Protein AF-A0A699ZX95-F1 (afdb_monomer)

Nearest PDB structures (foldseek):
  1qhm-assembly1_B  TM=9.885E-01  e=4.107E-14  Escherichia coli
  1cm5-assembly1_B  TM=9.859E-01  e=1.545E-13  Escherichia coli
  1h16-assembly1_A  TM=9.848E-01  e=2.727E-13  Escherichia coli

Secondary structure (DSSP, 8-state):
-------------------SSS--------PPPPP----------PPPPPP--HHHHHHHH-----S-GGGPPPPPHHHHHHHHHHHHHHHHHHHHS-SEEEEEEE--TTSS----S-TTT-SS---SSSSTTEEEE-GGG-HHHHHHHHHHTTPPPPHHHHHIIIIIS--HHHHHHHH--HHHHHHHHTTSS-S-TTSS----------

Solvent-accessible surface area (backbone atoms only — not comparable to full-atom values): 14050 Å² total; per-residue (Å²): 134,82,89,84,87,88,81,90,82,88,86,84,90,80,83,84,90,85,83,93,80,82,78,95,77,76,90,73,82,78,71,79,73,75,81,79,78,72,73,89,64,77,78,71,70,79,73,80,76,88,74,95,51,70,67,57,53,46,72,77,66,64,79,91,82,85,79,76,74,84,81,68,78,79,83,48,74,54,56,51,50,55,47,55,55,49,50,56,51,49,52,51,17,66,77,63,74,56,66,42,70,49,60,76,50,66,63,54,99,76,63,51,60,88,24,56,91,50,74,92,62,55,89,76,85,81,55,97,22,54,40,75,76,35,45,70,39,64,44,64,30,16,47,69,54,50,42,55,52,30,51,75,72,75,41,75,67,31,68,66,54,52,46,42,41,67,76,73,42,80,18,51,22,59,56,51,58,76,67,56,48,74,64,60,52,48,36,38,74,70,60,77,51,69,91,66,67,53,66,42,78,74,68,96,73,84,78,92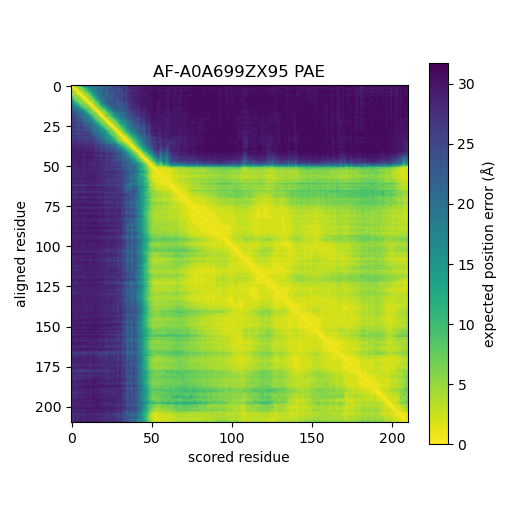,84,129

Organism: Haematococcus lacustris (NCBI:txid44745)

Foldseek 3Di:
DDDDDDDDDDDDDDDDDDDPDPDPPDPDPPDPDPPPPPPPPPPPDPDDDDDDDVVVVCVVDPDDDPDDCPPDDDDDPLRVVLVVLLVVQVVCCVVLVASAEDLPFAFDPPRADFADSDPVSDPDGDDSHNYPRYDYDHCLLPVVLSCVVCVVSPHHHDVVVVCCCPPPNDHQLNVVVVPDDPVNVVCVVVVVDPDDSNRHDPDPDDDDPD

pLDDT: mean 82.67, std 23.97, range [25.81, 98.25]

Radius of gyration: 35.54 Å; Cα contacts (8 Å, |Δi|>4): 154; chains: 1; bounding box: 75×55×113 Å

InterPro domains:
  IPR004184 Pyruvate formate lyase domain [PF02901] (53-210)
  IPR004184 Pyruvate formate lyase domain [PS51554] (34-210)
  IPR050244 Autonomous Glycyl Radical Cofactor [PTHR30191] (51-210)

Mean predicted aligned error: 13.26 Å

Sequence (210 aa):
MCRVQPRMLLGAAGSTRALSAAAEAARLEESPLPPIARSSQSAKSPSPVPTIDVAKFIAENFTAYQGDASFLATATPRTQRLWSELEHLIHKEQEKGVLDVDPSKPSTITAFGPGYIDQALEKIVGLQTDAPLKRAIKPLGGINMVKAALEAYGYTPDPHVEELYTKVRKTHNSGVFDTYTAEMRAARKASLLTGLPDGYGRGRIIGDYR

Structure (mmCIF, N/CA/C/O backbone):
data_AF-A0A699ZX95-F1
#
_entry.id   AF-A0A699ZX95-F1
#
loop_
_atom_site.group_PDB
_atom_site.id
_atom_site.type_symbol
_atom_site.label_atom_id
_atom_site.label_alt_id
_atom_site.label_comp_id
_atom_site.label_asym_id
_atom_site.label_entity_id
_atom_site.label_seq_id
_atom_site.pdbx_PDB_ins_code
_atom_site.Cartn_x
_atom_site.Cartn_y
_atom_site.Cartn_z
_atom_site.occupancy
_atom_site.B_iso_or_equiv
_atom_site.auth_seq_id
_atom_site.auth_comp_id
_atom_site.auth_asym_id
_atom_site.auth_atom_id
_atom_site.pdbx_PDB_model_num
ATOM 1 N N . MET A 1 1 ? 8.256 39.073 -80.102 1.00 37.84 1 MET A N 1
ATOM 2 C CA . MET A 1 1 ? 8.808 37.728 -80.374 1.00 37.84 1 MET A CA 1
ATOM 3 C C . MET A 1 1 ? 7.901 36.701 -79.701 1.00 37.84 1 MET A C 1
ATOM 5 O O . MET A 1 1 ? 7.628 36.892 -78.529 1.00 37.84 1 MET A O 1
ATOM 9 N N . CYS A 1 2 ? 7.369 35.747 -80.492 1.00 32.75 2 CYS A N 1
ATOM 10 C CA . CYS A 1 2 ? 6.494 34.583 -80.186 1.00 32.75 2 CYS A CA 1
ATOM 11 C C . CYS A 1 2 ? 5.434 34.757 -79.076 1.00 32.75 2 CYS A C 1
ATOM 13 O O . CYS A 1 2 ? 5.781 34.756 -77.907 1.00 32.75 2 CYS A O 1
ATOM 15 N N . ARG A 1 3 ? 4.118 34.926 -79.300 1.00 30.17 3 ARG A N 1
ATOM 16 C CA . ARG A 1 3 ? 3.131 34.240 -80.177 1.00 30.17 3 ARG A CA 1
ATOM 17 C C . ARG A 1 3 ? 3.184 32.708 -80.139 1.00 30.17 3 ARG A C 1
ATOM 19 O O . ARG A 1 3 ? 3.936 32.132 -80.909 1.00 30.17 3 ARG A O 1
ATOM 26 N N . VAL A 1 4 ? 2.265 32.103 -79.375 1.00 32.81 4 VAL A N 1
ATOM 27 C CA . VAL A 1 4 ? 1.468 30.924 -79.776 1.00 32.81 4 VAL A CA 1
ATOM 28 C C . VAL A 1 4 ? 0.062 31.060 -79.154 1.00 32.81 4 VAL A C 1
ATOM 30 O O . VAL A 1 4 ? -0.071 31.156 -77.939 1.00 32.81 4 VAL A O 1
ATOM 33 N N . GLN A 1 5 ? -0.976 31.126 -79.994 1.00 29.09 5 GLN A N 1
ATOM 34 C CA . GLN A 1 5 ? -2.383 30.848 -79.644 1.00 29.09 5 GLN A CA 1
ATOM 35 C C . GLN A 1 5 ? -2.755 29.424 -80.171 1.00 29.09 5 GLN A C 1
ATOM 37 O O . GLN A 1 5 ? -1.863 28.716 -80.629 1.00 29.09 5 GLN A O 1
ATOM 42 N N . PRO A 1 6 ? -4.037 29.013 -80.275 1.00 51.72 6 PRO A N 1
ATOM 43 C CA . PRO A 1 6 ? -4.861 28.356 -79.257 1.00 51.72 6 PRO A CA 1
ATOM 44 C C . PRO A 1 6 ? -5.396 26.994 -79.774 1.00 51.72 6 PRO A C 1
ATOM 46 O O . PRO A 1 6 ? -5.204 26.638 -80.936 1.00 51.72 6 PRO A O 1
ATOM 49 N N . ARG A 1 7 ? -6.169 26.245 -78.976 1.00 29.16 7 ARG A N 1
ATOM 50 C CA . ARG A 1 7 ? -7.142 25.301 -79.560 1.00 29.16 7 ARG A CA 1
ATOM 51 C C . ARG A 1 7 ? -8.346 25.088 -78.646 1.00 29.16 7 ARG A C 1
ATOM 53 O O . ARG A 1 7 ? -8.264 24.383 -77.649 1.00 29.16 7 ARG A O 1
ATOM 60 N N . MET A 1 8 ? -9.465 25.707 -79.022 1.00 29.36 8 MET A N 1
ATOM 61 C CA . MET A 1 8 ? -10.800 25.217 -78.685 1.00 29.36 8 MET A CA 1
ATOM 62 C C . MET A 1 8 ? -11.031 23.880 -79.396 1.00 29.36 8 MET A C 1
ATOM 64 O O . MET A 1 8 ? -10.722 23.761 -80.584 1.00 29.36 8 MET A O 1
ATOM 68 N N . LEU A 1 9 ? -11.683 22.938 -78.718 1.00 31.30 9 LEU A N 1
ATOM 69 C CA . LEU A 1 9 ? -12.671 22.085 -79.368 1.00 31.30 9 LEU A CA 1
ATOM 70 C C . LEU A 1 9 ? -13.861 21.849 -78.433 1.00 31.30 9 LEU A C 1
ATOM 72 O O . LEU A 1 9 ? -13.727 21.688 -77.225 1.00 31.30 9 LEU A O 1
ATOM 76 N N . LEU A 1 10 ? -15.015 21.935 -79.075 1.00 29.38 10 LEU A N 1
ATOM 77 C CA . LEU A 1 10 ? -16.394 21.970 -78.617 1.00 29.38 10 LEU A CA 1
ATOM 78 C C . LEU A 1 10 ? -16.894 20.569 -78.212 1.00 29.38 10 LEU A C 1
ATOM 80 O O . LEU A 1 10 ? -16.526 19.601 -78.874 1.00 29.38 10 LEU A O 1
ATOM 84 N N . GLY A 1 11 ? -17.849 20.480 -77.274 1.00 25.81 11 GLY A N 1
ATOM 85 C CA . GLY A 1 11 ? -18.911 19.461 -77.359 1.00 25.81 11 GLY A CA 1
ATOM 86 C C . GLY A 1 11 ? -19.434 18.832 -76.058 1.00 25.81 11 GLY A C 1
ATOM 87 O O . GLY A 1 11 ? -18.659 18.328 -75.260 1.00 25.81 11 GLY A O 1
ATOM 88 N N . ALA A 1 12 ? -20.773 18.770 -75.975 1.00 31.23 12 ALA A N 1
ATOM 89 C CA . ALA A 1 12 ? -21.663 18.048 -75.044 1.00 31.23 12 ALA A CA 1
ATOM 90 C C . ALA A 1 12 ? -21.936 18.736 -73.683 1.00 31.23 12 ALA A C 1
ATOM 92 O O . ALA A 1 12 ? -21.151 18.646 -72.751 1.00 31.23 12 ALA A O 1
ATOM 93 N N . ALA A 1 13 ? -22.952 19.600 -73.555 1.00 31.05 13 ALA A N 1
ATOM 94 C CA . ALA A 1 13 ? -24.400 19.317 -73.488 1.00 31.05 13 ALA A CA 1
ATOM 95 C C . ALA A 1 13 ? -24.809 18.529 -72.224 1.00 31.05 13 ALA A C 1
ATOM 97 O O . ALA A 1 13 ? -24.616 17.322 -72.146 1.00 31.05 13 ALA A O 1
ATOM 98 N N . GLY A 1 14 ? -25.410 19.230 -71.253 1.00 29.47 14 GLY A N 1
ATOM 99 C CA . GLY A 1 14 ? -25.886 18.650 -69.992 1.00 29.47 14 GLY A CA 1
ATOM 100 C C . GLY A 1 14 ? -26.617 19.647 -69.087 1.00 29.47 14 GLY A C 1
ATOM 101 O O . GLY A 1 14 ? -26.155 19.942 -67.996 1.00 29.47 14 GLY A O 1
ATOM 102 N N . SER A 1 15 ? -27.718 20.205 -69.599 1.00 33.12 15 SER A N 1
ATOM 103 C CA . SER A 1 15 ? -28.912 20.709 -68.894 1.00 33.12 15 SER A CA 1
ATOM 104 C C . SER A 1 15 ? -28.815 21.045 -67.391 1.00 33.12 15 SER A C 1
ATOM 106 O O . SER A 1 15 ? -29.008 20.194 -66.524 1.00 33.12 15 SER A O 1
ATOM 108 N N . THR A 1 16 ? -28.715 22.338 -67.083 1.00 37.88 16 THR A N 1
ATOM 109 C CA . THR A 1 16 ? -29.304 22.940 -65.878 1.00 37.88 16 THR A CA 1
ATOM 110 C C . THR A 1 16 ? -30.831 23.025 -66.018 1.00 37.88 16 THR A C 1
ATOM 112 O O . THR A 1 16 ? -31.328 23.346 -67.092 1.00 37.88 16 THR A O 1
ATOM 115 N N . ARG A 1 17 ? -31.545 22.854 -64.892 1.00 34.66 17 ARG A N 1
ATOM 116 C CA . ARG A 1 17 ? -33.002 23.037 -64.661 1.00 34.66 17 ARG A CA 1
ATOM 117 C C . ARG A 1 17 ? -33.918 21.835 -64.908 1.00 34.66 17 ARG A C 1
ATOM 119 O O . ARG A 1 17 ? -34.575 21.730 -65.931 1.00 34.66 17 ARG A O 1
ATOM 126 N N . ALA A 1 18 ? -34.065 21.035 -63.862 1.00 37.62 18 ALA A N 1
ATOM 127 C CA . ALA A 1 18 ? -35.333 20.528 -63.327 1.00 37.62 18 ALA A CA 1
ATOM 128 C C . ALA A 1 18 ? -34.914 19.682 -62.122 1.00 37.62 18 ALA A C 1
ATOM 130 O O . ALA A 1 18 ? -34.280 18.653 -62.289 1.00 37.62 18 ALA A O 1
ATOM 131 N N . LEU A 1 19 ? -34.988 20.196 -60.900 1.00 33.28 19 LEU A N 1
ATOM 132 C CA . LEU A 1 19 ? -36.035 19.795 -59.962 1.00 33.28 19 LEU A CA 1
ATOM 133 C C . LEU A 1 19 ? -36.024 20.801 -58.798 1.00 33.28 19 LEU A C 1
ATOM 135 O O . LEU A 1 19 ? -35.570 20.509 -57.700 1.00 33.28 19 LEU A O 1
ATOM 139 N N . SER A 1 20 ? -36.500 22.021 -59.058 1.00 40.69 20 SER A N 1
ATOM 140 C CA . SER A 1 20 ? -36.903 22.978 -58.017 1.00 40.69 20 SER A CA 1
ATOM 141 C C . SER A 1 20 ? -38.426 22.957 -57.807 1.00 40.69 20 SER A C 1
ATOM 143 O O . SER A 1 20 ? -39.027 23.997 -57.569 1.00 40.69 20 SER A O 1
ATOM 145 N N . ALA A 1 21 ? -39.080 21.803 -57.980 1.00 35.75 21 ALA A N 1
ATOM 146 C CA . ALA A 1 21 ? -40.546 21.740 -58.027 1.00 35.75 21 ALA A CA 1
ATOM 147 C C . ALA A 1 21 ? -41.160 20.426 -57.503 1.00 35.75 21 ALA A C 1
ATOM 149 O O . ALA A 1 21 ? -42.266 20.074 -57.897 1.00 35.75 21 ALA A O 1
ATOM 150 N N . ALA A 1 22 ? -40.470 19.682 -56.631 1.00 33.59 22 ALA A N 1
ATOM 151 C CA . ALA A 1 22 ? -41.052 18.488 -56.012 1.00 33.59 22 ALA A CA 1
ATOM 152 C C . ALA A 1 22 ? -40.400 18.159 -54.662 1.00 33.59 22 ALA A C 1
ATOM 154 O O . ALA A 1 22 ? -39.620 17.221 -54.564 1.00 33.59 22 ALA A O 1
ATOM 155 N N . ALA A 1 23 ? -40.691 18.970 -53.645 1.00 34.56 23 ALA A N 1
ATOM 156 C CA . ALA A 1 23 ? -40.948 18.521 -52.265 1.00 34.56 23 ALA A CA 1
ATOM 157 C C . ALA A 1 23 ? -41.310 19.724 -51.373 1.00 34.56 23 ALA A C 1
ATOM 159 O O . ALA A 1 23 ? -40.896 19.838 -50.225 1.00 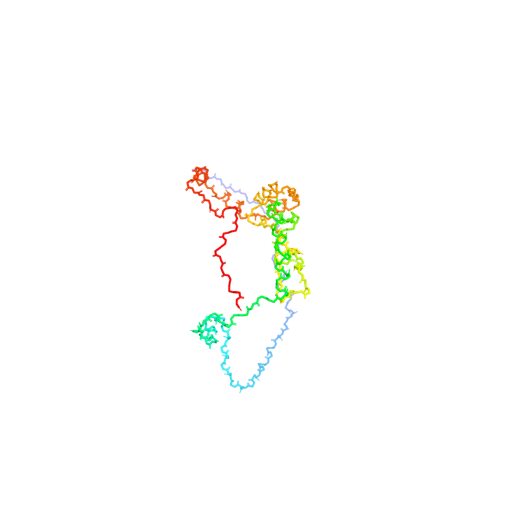34.56 23 ALA A O 1
ATOM 160 N N . GLU A 1 24 ? -42.116 20.635 -51.917 1.00 37.72 24 GLU A N 1
ATOM 161 C CA . GLU A 1 24 ? -42.911 21.594 -51.158 1.00 37.72 24 GLU A CA 1
ATOM 162 C C . GLU A 1 24 ? -44.187 20.869 -50.701 1.00 37.72 24 GLU A C 1
ATOM 164 O O . GLU A 1 24 ? -45.274 21.093 -51.220 1.00 37.72 24 GLU A O 1
ATOM 169 N N . ALA A 1 25 ? -44.026 19.885 -49.811 1.00 40.88 25 ALA A N 1
ATOM 170 C CA . ALA A 1 25 ? -45.130 19.097 -49.259 1.00 40.88 25 ALA A CA 1
ATOM 171 C C . ALA A 1 25 ? -44.716 18.393 -47.957 1.00 40.88 25 ALA A C 1
ATOM 173 O O . ALA A 1 25 ? -44.651 17.172 -47.897 1.00 40.88 25 ALA A O 1
ATOM 174 N N . ALA A 1 26 ? -44.410 19.176 -46.922 1.00 37.91 26 ALA A N 1
ATOM 175 C CA . ALA A 1 26 ? -44.525 18.7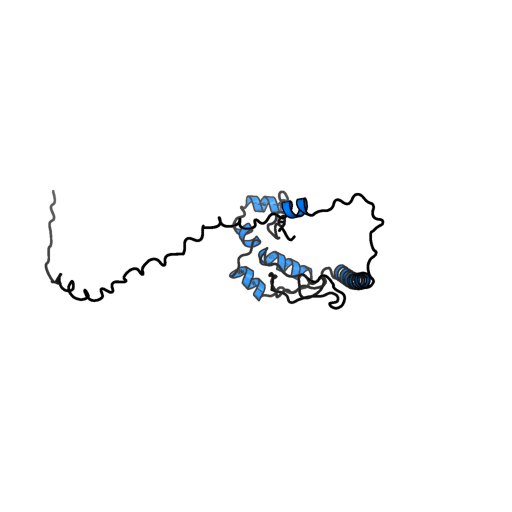69 -45.517 1.00 37.91 26 ALA A CA 1
ATOM 176 C C . ALA A 1 26 ? -44.388 20.011 -44.618 1.00 37.91 26 ALA A C 1
ATOM 178 O O . ALA A 1 26 ? -43.486 20.117 -43.792 1.00 37.91 26 ALA A O 1
ATOM 179 N N . ARG A 1 27 ? -45.284 20.990 -44.805 1.00 42.25 27 ARG A N 1
ATOM 180 C CA . ARG A 1 27 ? -45.596 21.956 -43.747 1.00 42.25 27 ARG A CA 1
ATOM 181 C C . ARG A 1 27 ? -46.355 21.194 -42.664 1.00 42.25 27 ARG A C 1
ATOM 183 O O . ARG A 1 27 ? -47.559 20.994 -42.786 1.00 42.25 27 ARG A O 1
ATOM 190 N N . LEU A 1 28 ? -45.644 20.746 -41.639 1.00 38.06 28 LEU A N 1
ATOM 191 C CA . LEU A 1 28 ? -46.248 20.455 -40.348 1.00 38.06 28 LEU A CA 1
ATOM 192 C C . LEU A 1 28 ? -45.956 21.665 -39.469 1.00 38.06 28 LEU A C 1
ATOM 194 O O . LEU A 1 28 ? -44.830 21.877 -39.027 1.00 38.06 28 LEU A O 1
ATOM 198 N N . GLU A 1 29 ? -46.972 22.510 -39.315 1.00 40.19 29 GLU A N 1
ATOM 199 C CA . GLU A 1 29 ? -46.980 23.547 -38.295 1.00 40.19 29 GLU A CA 1
ATOM 200 C C . GLU A 1 29 ? -46.971 22.868 -36.925 1.00 40.19 29 GLU A C 1
ATOM 202 O O . GLU A 1 29 ? -48.002 22.407 -36.435 1.00 40.19 29 GLU A O 1
ATOM 207 N N . GLU A 1 30 ? -45.809 22.804 -36.282 1.00 38.69 30 GLU A N 1
ATOM 208 C CA . GLU A 1 30 ? -45.776 22.651 -34.834 1.00 38.69 30 GLU A CA 1
ATOM 209 C C . GLU A 1 30 ? -46.170 23.996 -34.220 1.00 38.69 30 GLU A C 1
ATOM 211 O O . GLU A 1 30 ? -45.348 24.881 -33.982 1.00 38.69 30 GLU A O 1
ATOM 216 N N . SER A 1 31 ? -47.477 24.159 -34.010 1.00 43.66 31 SER A N 1
ATOM 217 C CA . SER A 1 31 ? -48.030 25.180 -33.125 1.00 43.66 31 SER A CA 1
ATOM 218 C C . SER A 1 31 ? -47.312 25.087 -31.774 1.00 43.66 31 SER A C 1
ATOM 220 O O . SER A 1 31 ? -47.401 24.034 -31.134 1.00 43.66 31 SER A O 1
ATOM 222 N N . PRO A 1 32 ? -46.635 26.143 -31.286 1.00 47.16 32 PRO A N 1
ATOM 223 C CA . PRO A 1 32 ? -46.061 26.101 -29.954 1.00 47.16 32 PRO A CA 1
ATOM 224 C C . PRO A 1 32 ? -47.209 25.926 -28.960 1.00 47.16 32 PRO A C 1
ATOM 226 O O . PRO A 1 32 ? -48.149 26.723 -28.921 1.00 47.16 32 PRO A O 1
ATOM 229 N N . LEU A 1 33 ? -47.162 24.835 -28.194 1.00 42.59 33 LEU A N 1
ATOM 230 C CA . LEU A 1 33 ? -48.098 24.593 -27.102 1.00 42.59 33 LEU A CA 1
ATOM 231 C C . LEU A 1 33 ? -48.117 25.831 -26.194 1.00 42.59 33 LEU A C 1
ATOM 233 O O . LEU A 1 33 ? -47.045 26.382 -25.910 1.00 42.59 33 LEU A O 1
ATOM 237 N N . PRO A 1 34 ? -49.295 26.291 -25.734 1.00 47.56 34 PRO A N 1
ATOM 238 C CA . PRO A 1 34 ? -49.355 27.453 -24.865 1.00 47.56 34 PRO A CA 1
ATOM 239 C C . PRO A 1 34 ? -48.498 27.183 -23.624 1.00 47.56 34 PRO A C 1
ATOM 241 O O . PRO A 1 34 ? -48.508 26.057 -23.109 1.00 47.56 34 PRO A O 1
ATOM 244 N N . PRO A 1 35 ? -47.739 28.178 -23.132 1.00 46.91 35 PRO A N 1
ATOM 245 C CA . PRO A 1 35 ? -46.943 27.990 -21.936 1.00 46.91 35 PRO A CA 1
ATOM 246 C C . PRO A 1 35 ? -47.882 27.567 -20.810 1.00 46.91 35 PRO A C 1
ATOM 248 O O . PRO A 1 35 ? -48.833 28.276 -20.479 1.00 46.91 35 PRO A O 1
ATOM 251 N N . ILE A 1 36 ? -47.624 26.391 -20.236 1.00 46.44 36 ILE A N 1
ATOM 252 C CA . ILE A 1 36 ? -48.293 25.948 -19.017 1.00 46.44 36 ILE A CA 1
ATOM 253 C C . ILE A 1 36 ? -48.008 27.034 -17.985 1.00 46.44 36 ILE A C 1
ATOM 255 O O . ILE A 1 36 ? -46.862 27.198 -17.557 1.00 46.44 36 ILE A O 1
ATOM 259 N N . ALA A 1 37 ? -49.036 27.806 -17.634 1.00 40.94 37 ALA A N 1
ATOM 260 C CA . ALA A 1 37 ? -48.961 28.801 -16.584 1.00 40.94 37 ALA A CA 1
ATOM 261 C C . ALA A 1 37 ? -48.576 28.068 -15.298 1.00 40.94 37 ALA A C 1
ATOM 263 O O . ALA A 1 37 ? -49.415 27.457 -14.634 1.00 40.94 37 ALA A O 1
ATOM 264 N N . ARG A 1 38 ? -47.280 28.075 -14.961 1.00 41.75 38 ARG A N 1
ATOM 265 C CA . ARG A 1 38 ? -46.844 27.683 -13.627 1.00 41.75 38 ARG A CA 1
ATOM 266 C C . ARG A 1 38 ? -47.530 28.661 -12.697 1.00 41.75 38 ARG A C 1
ATOM 268 O O . ARG A 1 38 ? -47.264 29.860 -12.758 1.00 41.75 38 ARG A O 1
ATOM 275 N N . SER A 1 39 ? -48.442 28.129 -11.887 1.00 39.97 39 SER A N 1
ATOM 276 C CA . SER A 1 39 ? -49.030 28.832 -10.758 1.00 39.97 39 SER A CA 1
ATOM 277 C C . SER A 1 39 ? -47.930 29.644 -10.092 1.00 39.97 39 SER A C 1
ATOM 279 O O . SER A 1 39 ? -46.868 29.086 -9.797 1.00 39.97 39 SER A O 1
ATOM 281 N N . SER A 1 40 ? -48.171 30.936 -9.893 1.00 43.97 40 SER A N 1
ATOM 282 C CA . SER A 1 40 ? -47.308 31.852 -9.159 1.00 43.97 40 SER A CA 1
ATOM 283 C C . SER A 1 40 ? -47.207 31.408 -7.698 1.00 43.97 40 SER A C 1
ATOM 285 O O . SER A 1 40 ? -47.768 32.018 -6.793 1.00 43.97 40 SER A O 1
ATOM 287 N N . GLN A 1 41 ? -46.516 30.303 -7.461 1.00 43.94 41 GLN A N 1
ATOM 288 C CA . GLN A 1 41 ? -45.912 30.026 -6.182 1.00 43.94 41 GLN A CA 1
ATOM 289 C C . GLN A 1 41 ? -44.621 30.821 -6.208 1.00 43.94 41 GLN A C 1
ATOM 291 O O . GLN A 1 41 ? -43.769 30.593 -7.069 1.00 43.94 41 GLN A O 1
ATOM 296 N N . SER A 1 42 ? -44.532 31.812 -5.320 1.00 42.44 42 SER A N 1
ATOM 297 C CA . SER A 1 42 ? -43.309 32.558 -5.055 1.00 42.44 42 SER A CA 1
ATOM 298 C C . SER A 1 42 ? -42.144 31.579 -5.098 1.00 42.44 42 SER A C 1
ATOM 300 O O . SER A 1 42 ? -42.130 30.625 -4.313 1.00 42.44 42 SER A O 1
ATOM 302 N N . ALA A 1 43 ? -41.217 31.766 -6.035 1.00 44.97 43 ALA A N 1
ATOM 303 C CA . ALA A 1 43 ? -40.003 30.980 -6.064 1.00 44.97 43 ALA A CA 1
ATOM 304 C C . ALA A 1 43 ? -39.313 31.203 -4.716 1.00 44.97 43 ALA A C 1
ATOM 306 O O . ALA A 1 43 ? -38.700 32.245 -4.491 1.00 44.97 43 ALA A O 1
ATOM 307 N N . LYS A 1 44 ? -39.467 30.251 -3.786 1.00 53.03 44 LYS A N 1
ATOM 308 C CA . LYS A 1 44 ? -38.552 30.140 -2.660 1.00 53.03 44 LYS A CA 1
ATOM 309 C C . LYS A 1 44 ? -37.185 30.063 -3.317 1.00 53.03 44 LYS A C 1
ATOM 311 O O . LYS A 1 44 ? -36.958 29.173 -4.138 1.00 53.03 44 LYS A O 1
ATOM 316 N N . SER A 1 45 ? -36.343 31.052 -3.026 1.00 46.03 45 SER A N 1
ATOM 317 C CA . SER A 1 45 ? -34.935 31.051 -3.407 1.00 46.03 45 SER A CA 1
ATOM 318 C C . SER A 1 45 ? -34.395 29.634 -3.225 1.00 46.03 45 SER A C 1
ATOM 320 O O . SER A 1 45 ? -34.694 29.051 -2.173 1.00 46.03 45 SER A O 1
ATOM 322 N N . PRO A 1 46 ? -33.673 29.056 -4.203 1.00 57.34 46 PRO A N 1
ATOM 323 C CA . PRO A 1 46 ? -33.133 27.716 -4.043 1.00 57.34 46 PRO A CA 1
ATOM 324 C C . PRO A 1 46 ? -32.374 27.685 -2.718 1.00 57.34 46 PRO A C 1
ATOM 326 O O . PRO A 1 46 ? -31.461 28.481 -2.500 1.00 57.34 46 PRO A O 1
ATOM 329 N N . SER A 1 47 ? -32.833 26.841 -1.794 1.00 58.22 47 SER A N 1
ATOM 330 C CA . SER A 1 47 ? -32.116 26.573 -0.553 1.00 58.22 47 SER A CA 1
ATOM 331 C C . SER A 1 47 ? -30.672 26.234 -0.925 1.00 58.22 47 SER A C 1
ATOM 333 O O . SER A 1 47 ? -30.489 25.469 -1.880 1.00 58.22 47 SER A O 1
ATOM 335 N N . PRO A 1 48 ? -29.664 26.819 -0.254 1.00 68.81 48 PRO A N 1
ATOM 336 C CA . PRO A 1 48 ? -28.278 26.655 -0.662 1.00 68.81 48 PRO A CA 1
ATOM 337 C C . PRO A 1 48 ? -27.950 25.167 -0.746 1.00 68.81 48 PRO A C 1
ATOM 339 O O . PRO A 1 48 ? -28.252 24.400 0.169 1.00 68.81 48 PRO A O 1
ATOM 342 N N . VAL A 1 49 ? -27.384 24.764 -1.884 1.00 63.97 49 VAL A N 1
ATOM 343 C CA . VAL A 1 49 ? -26.898 23.400 -2.089 1.00 63.97 49 VAL A CA 1
ATOM 344 C C . VAL A 1 49 ? -25.886 23.118 -0.974 1.00 63.97 49 VAL A C 1
ATOM 346 O O . VAL A 1 49 ? -25.004 23.953 -0.763 1.00 63.97 49 VAL A O 1
ATOM 349 N N . PRO A 1 50 ? -26.007 22.009 -0.226 1.00 76.69 50 PRO A N 1
ATOM 350 C CA . PRO A 1 50 ? -25.049 21.701 0.824 1.00 76.69 50 PRO A CA 1
ATOM 351 C C . PRO A 1 50 ? -23.644 21.566 0.222 1.00 76.69 50 PRO A C 1
ATOM 353 O O . PRO A 1 50 ? -23.412 20.751 -0.670 1.00 76.69 50 PRO A O 1
ATOM 356 N N . THR A 1 51 ? -22.715 22.397 0.694 1.00 89.75 51 THR A N 1
ATOM 357 C CA . THR A 1 51 ? -21.296 22.368 0.313 1.00 89.75 51 THR A CA 1
ATOM 358 C C . THR A 1 51 ? -20.559 21.324 1.153 1.00 89.75 51 THR A C 1
ATOM 360 O O . THR A 1 51 ? -20.831 21.190 2.345 1.00 89.75 51 THR A O 1
ATOM 363 N N . ILE A 1 52 ? -19.607 20.601 0.556 1.00 92.88 52 ILE A N 1
ATOM 364 C CA . ILE A 1 52 ? -18.723 19.687 1.293 1.00 92.88 52 ILE A CA 1
ATOM 365 C C . ILE A 1 52 ? -17.726 20.526 2.102 1.00 92.88 52 ILE A C 1
ATOM 367 O O . ILE A 1 52 ? -16.815 21.123 1.532 1.00 92.88 52 ILE A O 1
ATOM 371 N N . ASP A 1 53 ? -17.906 20.567 3.423 1.00 94.56 53 ASP A N 1
ATOM 372 C CA . ASP A 1 53 ? -17.008 21.255 4.356 1.00 94.56 53 ASP A CA 1
ATOM 373 C C . ASP A 1 53 ? -16.805 20.422 5.631 1.00 94.56 53 ASP A C 1
ATOM 375 O O . ASP A 1 53 ? -17.459 20.601 6.663 1.00 94.56 53 ASP A O 1
ATOM 379 N N . VAL A 1 54 ? -15.880 19.463 5.539 1.00 95.50 54 VAL A N 1
ATOM 380 C CA . VAL A 1 54 ? -15.539 18.571 6.656 1.00 95.50 54 VAL A CA 1
ATOM 381 C C . VAL A 1 54 ? -14.860 19.339 7.797 1.00 95.50 54 VAL A C 1
ATOM 383 O O . VAL A 1 54 ? -15.000 18.972 8.963 1.00 95.50 54 VAL A O 1
ATOM 386 N N . ALA A 1 55 ? -14.143 20.425 7.493 1.00 95.12 55 ALA A N 1
ATOM 387 C CA . ALA A 1 55 ? -13.476 21.237 8.507 1.00 95.12 55 ALA A CA 1
ATOM 388 C C . ALA A 1 55 ? -14.497 21.955 9.396 1.00 95.12 55 ALA A C 1
ATOM 390 O O . ALA A 1 55 ? -14.386 21.894 10.623 1.00 95.12 55 ALA A O 1
ATOM 391 N N . LYS A 1 56 ? -15.521 22.560 8.786 1.00 95.38 56 LYS A N 1
ATOM 392 C CA . LYS A 1 56 ? -16.647 23.155 9.507 1.00 95.38 56 LYS A CA 1
ATOM 393 C C . LYS A 1 56 ? -17.387 22.118 10.343 1.00 95.38 56 LYS A C 1
ATOM 395 O O . LYS A 1 56 ? -17.619 22.362 11.522 1.00 95.38 56 LYS A O 1
ATOM 400 N N . PHE A 1 57 ? -17.688 20.948 9.771 1.00 95.12 57 PHE A N 1
ATOM 401 C CA . PHE A 1 57 ? -18.344 19.870 10.515 1.00 95.12 57 PHE A CA 1
ATOM 402 C C . PHE A 1 57 ? -17.568 19.503 11.788 1.00 95.12 57 PHE A C 1
ATOM 404 O O . PHE A 1 57 ? -18.157 19.422 12.863 1.00 95.12 57 PHE A O 1
ATOM 411 N N . ILE A 1 58 ? -16.246 19.343 11.697 1.00 96.44 58 ILE A N 1
ATOM 412 C CA . ILE A 1 58 ? -15.414 19.049 12.870 1.00 96.44 58 ILE A CA 1
ATOM 413 C C . ILE A 1 58 ? -15.433 20.219 13.855 1.00 96.44 58 ILE A C 1
ATOM 415 O O . ILE A 1 58 ? -15.652 19.993 15.041 1.00 96.44 58 ILE A O 1
ATOM 419 N N . ALA A 1 59 ? -15.245 21.454 13.387 1.00 96.00 59 ALA A N 1
ATOM 420 C CA . ALA A 1 59 ? -15.225 22.634 14.251 1.00 96.00 59 ALA A CA 1
ATOM 421 C C . ALA A 1 59 ? -16.533 22.814 15.044 1.00 96.00 59 ALA A C 1
ATOM 423 O O . ALA A 1 59 ? -16.489 23.232 16.197 1.00 96.00 59 ALA A O 1
ATOM 424 N N . GLU A 1 60 ? -17.675 22.473 14.444 1.00 96.88 60 GLU A N 1
ATOM 425 C CA . GLU A 1 60 ? -19.001 22.616 15.057 1.00 96.88 60 GLU A CA 1
ATOM 426 C C . GLU A 1 60 ? -19.395 21.443 15.969 1.00 96.88 60 GLU A C 1
ATOM 428 O O . GLU A 1 60 ? -20.261 21.617 16.823 1.00 96.88 60 GLU A O 1
ATOM 433 N N . ASN A 1 61 ? -18.786 20.258 15.809 1.00 97.12 61 ASN A N 1
ATOM 434 C CA . ASN A 1 61 ? -19.244 19.030 16.478 1.00 97.12 61 ASN A CA 1
ATOM 435 C C . ASN A 1 61 ? -18.190 18.343 17.365 1.00 97.12 61 ASN A C 1
ATOM 437 O O . ASN A 1 61 ? -18.529 17.402 18.087 1.00 97.12 61 ASN A O 1
ATOM 441 N N . PHE A 1 62 ? -16.917 18.754 17.337 1.00 97.00 62 PHE A N 1
ATOM 442 C CA . PHE A 1 62 ? -15.906 18.130 18.194 1.00 97.00 62 PHE A CA 1
ATOM 443 C C . PHE A 1 62 ? -16.069 18.555 19.661 1.00 97.00 62 PHE A C 1
ATOM 445 O O . PHE A 1 62 ? -16.370 19.703 19.974 1.00 97.00 62 PHE A O 1
ATOM 452 N N . THR A 1 63 ? -15.816 17.626 20.582 1.00 97.56 63 THR A N 1
ATOM 453 C CA . THR A 1 63 ? -15.740 17.919 22.018 1.00 97.56 63 THR A CA 1
ATOM 454 C C . THR A 1 63 ? -14.282 17.853 22.456 1.00 97.56 63 THR A C 1
ATOM 456 O O . THR A 1 63 ? -13.649 16.804 22.342 1.00 97.56 63 THR A O 1
ATOM 459 N N . ALA A 1 64 ? -13.733 18.967 22.944 1.00 97.12 64 ALA A N 1
ATOM 460 C CA . ALA A 1 64 ? -12.366 19.004 23.452 1.00 97.12 64 ALA A CA 1
ATOM 461 C C . ALA A 1 64 ? -12.238 18.141 24.717 1.00 97.12 64 ALA A C 1
ATOM 463 O O . ALA A 1 64 ? -12.948 18.359 25.698 1.00 97.12 64 ALA A O 1
ATOM 464 N N . TYR A 1 65 ? -11.307 17.190 24.709 1.00 96.88 65 TYR A N 1
ATOM 465 C CA . TYR A 1 65 ? -10.993 16.360 25.868 1.00 96.88 65 TYR A CA 1
ATOM 466 C C . TYR A 1 65 ? -9.688 16.836 26.519 1.00 96.88 65 TYR A C 1
ATOM 468 O O . TYR A 1 65 ? -8.650 16.861 25.864 1.00 96.88 65 TYR A O 1
ATOM 476 N N . GLN A 1 66 ? -9.751 17.230 27.796 1.00 97.44 66 GLN A N 1
ATOM 477 C CA . GLN A 1 66 ? -8.609 17.732 28.585 1.00 97.44 66 GLN A CA 1
ATOM 478 C C . GLN A 1 66 ? -8.239 16.807 29.761 1.00 97.44 66 GLN A C 1
ATOM 480 O O . GLN A 1 66 ? -7.461 17.194 30.628 1.00 97.44 66 GLN A O 1
ATOM 485 N N . GLY A 1 67 ? -8.837 15.613 29.826 1.00 97.25 67 GLY A N 1
ATOM 486 C CA . GLY A 1 67 ? -8.524 14.614 30.849 1.00 97.25 67 GLY A CA 1
ATOM 487 C C . GLY A 1 67 ? -7.260 13.811 30.530 1.00 97.25 67 GLY A C 1
ATOM 488 O O . GLY A 1 67 ? -6.501 14.144 29.620 1.00 97.25 67 GLY A O 1
ATOM 489 N N . ASP A 1 68 ? -7.045 12.734 31.281 1.00 97.62 68 ASP A N 1
ATOM 490 C CA . ASP A 1 68 ? -5.905 11.831 31.123 1.00 97.62 68 ASP A CA 1
ATOM 491 C C . ASP A 1 68 ? -6.295 10.503 30.440 1.00 97.62 68 ASP A C 1
ATOM 493 O O . ASP A 1 68 ? -7.385 10.340 29.899 1.00 97.62 68 ASP A O 1
ATOM 497 N N . ALA A 1 69 ? -5.384 9.532 30.426 1.00 97.50 69 ALA A N 1
ATOM 498 C CA . ALA A 1 69 ? -5.598 8.233 29.791 1.00 97.50 69 ALA A CA 1
ATOM 499 C C . ALA A 1 69 ? -6.407 7.233 30.649 1.00 97.50 69 ALA A C 1
ATOM 501 O O . ALA A 1 69 ? -6.568 6.082 30.241 1.00 97.50 69 ALA A O 1
ATOM 502 N N . SER A 1 70 ? -6.912 7.624 31.825 1.00 97.88 70 SER A N 1
ATOM 503 C CA . SER A 1 70 ? -7.561 6.696 32.770 1.00 97.88 70 SER A CA 1
ATOM 504 C C . SER A 1 70 ? -8.850 6.057 32.240 1.00 97.88 70 SER A C 1
ATOM 506 O O . SER A 1 70 ? -9.216 4.970 32.680 1.00 97.88 70 SER A O 1
ATOM 508 N N . PHE A 1 71 ? -9.524 6.688 31.272 1.00 97.12 71 PHE A N 1
ATOM 509 C CA . PHE A 1 71 ? -10.748 6.162 30.654 1.00 97.12 71 PHE A CA 1
ATOM 510 C C . PHE A 1 71 ? -10.493 5.090 29.577 1.00 97.12 71 PHE A C 1
ATOM 512 O O . PHE A 1 71 ? -11.451 4.503 29.067 1.00 97.12 71 PHE A O 1
ATOM 519 N N . LEU A 1 72 ? -9.234 4.858 29.180 1.00 98.12 72 LEU A N 1
ATOM 520 C CA . LEU A 1 72 ? -8.909 3.928 28.099 1.00 98.12 72 LEU A CA 1
ATOM 521 C C . LEU A 1 72 ? -9.267 2.486 28.483 1.00 98.12 72 LEU A C 1
ATOM 523 O O . LEU A 1 72 ? -8.808 1.948 29.487 1.00 98.12 72 LEU A O 1
ATOM 527 N N . ALA A 1 73 ? -10.064 1.838 27.634 1.00 98.00 73 ALA A N 1
ATOM 528 C CA . ALA A 1 73 ? -10.395 0.425 27.770 1.00 98.00 73 ALA A CA 1
ATOM 529 C C . ALA A 1 73 ? -9.282 -0.474 27.205 1.00 98.00 73 ALA A C 1
ATOM 531 O O . ALA A 1 73 ? -8.565 -0.104 26.274 1.00 98.00 73 ALA A O 1
ATOM 532 N N . THR A 1 74 ? -9.173 -1.694 27.734 1.00 97.56 74 THR A N 1
ATOM 533 C CA . THR A 1 74 ? -8.228 -2.703 27.241 1.00 97.56 74 THR A CA 1
ATOM 534 C C . THR A 1 74 ? -8.756 -3.436 26.004 1.00 97.56 74 THR A C 1
ATOM 536 O O . THR A 1 74 ? -9.944 -3.398 25.671 1.00 97.56 74 THR A O 1
ATOM 539 N N . ALA A 1 75 ? -7.858 -4.128 25.297 1.00 97.69 75 ALA A N 1
ATOM 540 C CA . ALA A 1 75 ? -8.219 -4.913 24.123 1.00 97.69 75 ALA A CA 1
ATOM 541 C C . ALA A 1 75 ? -9.178 -6.059 24.483 1.00 97.69 75 ALA A C 1
ATOM 543 O O . ALA A 1 75 ? -8.922 -6.845 25.395 1.00 97.69 75 ALA A O 1
ATOM 544 N N . THR A 1 76 ? -10.259 -6.198 23.712 1.00 98.19 76 THR A N 1
ATOM 545 C CA . THR A 1 76 ? -11.227 -7.290 23.897 1.00 98.19 76 THR A CA 1
ATOM 546 C C . THR A 1 76 ? -10.619 -8.657 23.546 1.00 98.19 76 THR A C 1
ATOM 548 O O . THR A 1 76 ? -9.724 -8.710 22.698 1.00 98.19 76 THR A O 1
ATOM 551 N N . PRO A 1 77 ? -11.146 -9.781 24.073 1.00 98.00 77 PRO A N 1
ATOM 552 C CA . PRO A 1 77 ? -10.686 -11.122 23.688 1.00 98.00 77 PRO A CA 1
ATOM 553 C C . PRO A 1 77 ? -10.754 -11.381 22.176 1.00 98.00 77 PRO A C 1
ATOM 555 O O . PRO A 1 77 ? -9.906 -12.065 21.617 1.00 98.00 77 PRO A O 1
ATOM 558 N N . ARG A 1 78 ? -11.746 -10.789 21.499 1.00 97.62 78 ARG A N 1
ATOM 559 C CA . ARG A 1 78 ? -11.906 -10.841 20.041 1.00 97.62 78 ARG A CA 1
ATOM 560 C C . ARG A 1 78 ? -10.744 -10.165 19.312 1.00 97.62 78 ARG A C 1
ATOM 562 O O . ARG A 1 78 ? -10.185 -10.740 18.389 1.00 97.62 78 ARG A O 1
ATOM 569 N N . THR A 1 79 ? -10.368 -8.967 19.761 1.00 98.19 79 THR A N 1
ATOM 570 C CA . THR A 1 79 ? -9.219 -8.218 19.231 1.00 98.19 79 THR A CA 1
ATOM 571 C C . THR A 1 79 ? -7.917 -8.978 19.454 1.00 98.19 79 THR A C 1
ATOM 573 O O . THR A 1 79 ? -7.122 -9.083 18.532 1.00 98.19 79 THR A O 1
ATOM 576 N N . GLN A 1 80 ? -7.718 -9.536 20.652 1.00 98.19 80 GLN A N 1
ATOM 577 C CA . GLN A 1 80 ? -6.514 -10.309 20.969 1.00 98.19 80 GLN A CA 1
ATOM 578 C C . GLN A 1 80 ? -6.395 -11.553 20.078 1.00 98.19 80 GLN A C 1
ATOM 580 O O . GLN A 1 80 ? -5.325 -11.805 19.543 1.00 98.19 80 GLN A O 1
ATOM 585 N N . ARG A 1 81 ? -7.498 -12.279 19.842 1.00 98.00 81 ARG A N 1
ATOM 586 C CA . ARG A 1 81 ? -7.517 -13.441 18.935 1.00 98.00 81 ARG A CA 1
ATOM 587 C C . ARG A 1 81 ? -7.150 -13.076 17.498 1.00 98.00 81 ARG A C 1
ATOM 589 O O . ARG A 1 81 ? -6.246 -13.692 16.947 1.00 98.00 81 ARG A O 1
ATOM 596 N N . LEU A 1 82 ? -7.805 -12.059 16.931 1.00 98.06 82 LEU A N 1
ATOM 597 C CA . LEU A 1 82 ? -7.497 -11.566 15.582 1.00 98.06 82 LEU A CA 1
ATOM 598 C C . LEU A 1 82 ? -6.032 -11.137 15.457 1.00 98.06 82 LEU A C 1
ATOM 600 O O . LEU A 1 82 ? -5.375 -11.427 14.461 1.00 98.06 82 LEU A O 1
ATOM 604 N N . TRP A 1 83 ? -5.519 -10.451 16.480 1.00 98.25 83 TRP A N 1
ATOM 605 C CA . TRP A 1 83 ? -4.139 -9.990 16.499 1.00 98.25 83 TRP A CA 1
ATOM 606 C C . TRP A 1 83 ? -3.147 -11.154 16.554 1.00 98.25 83 TRP A C 1
ATOM 608 O O . TRP A 1 83 ? -2.223 -11.180 15.751 1.00 98.25 83 TRP A O 1
ATOM 618 N N . SER A 1 84 ? -3.370 -12.152 17.412 1.00 98.19 84 SER A N 1
ATOM 619 C CA . SER A 1 84 ? -2.503 -13.335 17.488 1.00 98.19 84 SER A CA 1
ATOM 620 C C . SER A 1 84 ? -2.484 -14.150 16.191 1.00 98.19 84 SER A C 1
ATOM 622 O O . SER A 1 84 ? -1.437 -14.672 15.806 1.00 98.19 84 SER A O 1
ATOM 624 N N . GLU A 1 85 ? -3.616 -14.254 15.490 1.00 97.31 85 GLU A N 1
ATOM 625 C CA . GLU A 1 85 ? -3.659 -14.896 14.172 1.00 97.31 85 GLU A CA 1
ATOM 626 C C . GLU A 1 85 ? -2.844 -14.110 13.139 1.00 97.31 85 GLU A C 1
ATOM 628 O O . GLU A 1 85 ? -2.021 -14.684 12.420 1.00 97.31 85 GLU A O 1
ATOM 633 N N . LEU A 1 86 ? -3.005 -12.785 13.111 1.00 97.75 86 LEU A N 1
ATOM 634 C CA . LEU A 1 86 ? -2.239 -11.921 12.221 1.00 97.75 86 LEU A CA 1
ATOM 635 C C . LEU A 1 86 ? -0.735 -11.952 12.534 1.00 97.75 86 LEU A C 1
ATOM 637 O O . LEU A 1 86 ? 0.066 -12.033 11.606 1.00 97.75 86 LEU A O 1
ATOM 641 N N . GLU A 1 87 ? -0.337 -11.938 13.808 1.00 98.00 87 GLU A N 1
ATOM 642 C CA . GLU A 1 87 ? 1.064 -12.068 14.234 1.00 98.00 87 GLU A CA 1
ATOM 643 C C . GLU A 1 87 ? 1.693 -13.348 13.679 1.00 98.00 87 GLU A C 1
ATOM 645 O O . GLU A 1 87 ? 2.795 -13.313 13.129 1.00 98.00 87 GLU A O 1
ATOM 650 N N . HIS A 1 88 ? 0.974 -14.472 13.734 1.00 97.69 88 HIS A N 1
ATOM 651 C CA . HIS A 1 88 ? 1.447 -15.727 13.155 1.00 97.69 88 HIS A CA 1
ATOM 652 C C . HIS A 1 88 ? 1.671 -15.627 11.635 1.00 97.69 88 HIS A C 1
ATOM 654 O O . HIS A 1 88 ? 2.652 -16.164 11.115 1.00 97.69 88 HIS A O 1
ATOM 660 N N . LEU A 1 89 ? 0.798 -14.916 10.914 1.00 97.75 89 LEU A N 1
ATOM 661 C CA . LEU A 1 89 ? 0.971 -14.661 9.480 1.00 97.75 89 LEU A CA 1
ATOM 662 C C . LEU A 1 89 ? 2.145 -13.715 9.194 1.00 97.75 89 LEU A C 1
ATOM 664 O O . LEU A 1 89 ? 2.877 -13.942 8.232 1.00 97.75 89 LEU A O 1
ATOM 668 N N . ILE A 1 90 ? 2.364 -12.702 10.036 1.00 97.88 90 ILE A N 1
ATOM 669 C CA . ILE A 1 90 ? 3.505 -11.781 9.925 1.00 97.88 90 ILE A CA 1
ATOM 670 C C . ILE A 1 90 ? 4.819 -12.538 10.124 1.00 97.88 90 ILE A C 1
ATOM 672 O O . ILE A 1 90 ? 5.757 -12.328 9.358 1.00 97.88 90 ILE A O 1
ATOM 676 N N . HIS A 1 91 ? 4.895 -13.451 11.096 1.00 97.94 91 HIS A N 1
ATOM 677 C CA . HIS A 1 91 ? 6.082 -14.290 11.284 1.00 97.94 91 HIS A CA 1
ATOM 678 C C . HIS A 1 91 ? 6.382 -15.138 10.042 1.00 97.94 91 HIS A C 1
ATOM 680 O O . HIS A 1 91 ? 7.514 -15.140 9.559 1.00 97.94 91 HIS A O 1
ATOM 686 N N . LYS A 1 92 ? 5.357 -15.765 9.448 1.00 97.12 92 LYS A N 1
ATOM 687 C CA . LYS A 1 92 ? 5.504 -16.488 8.172 1.00 97.12 92 LYS A CA 1
ATOM 688 C C . LYS A 1 92 ? 5.954 -15.576 7.030 1.00 97.12 92 LYS A C 1
ATOM 690 O O . LYS A 1 92 ? 6.782 -15.979 6.215 1.00 97.12 92 LYS A O 1
ATOM 695 N N . GLU A 1 93 ? 5.416 -14.357 6.946 1.00 96.75 93 GLU A N 1
ATOM 696 C CA . GLU A 1 93 ? 5.842 -13.379 5.942 1.00 96.75 93 GLU A CA 1
ATOM 697 C C . GLU A 1 93 ? 7.311 -12.990 6.131 1.00 96.75 93 GLU A C 1
ATOM 699 O O . GLU A 1 93 ? 8.036 -12.914 5.145 1.00 96.75 93 GLU A O 1
ATOM 704 N N . GLN A 1 94 ? 7.770 -12.782 7.367 1.00 96.12 94 GLN A N 1
ATOM 705 C CA . GLN A 1 94 ? 9.167 -12.442 7.654 1.00 96.12 94 GLN A CA 1
ATOM 706 C C . GLN A 1 94 ? 10.131 -13.561 7.247 1.00 96.12 94 GLN A C 1
ATOM 708 O O . GLN A 1 94 ? 11.174 -13.273 6.663 1.00 96.12 94 GLN A O 1
ATOM 713 N N . GLU A 1 95 ? 9.774 -14.822 7.501 1.00 95.62 95 GLU A N 1
ATOM 714 C CA . GLU A 1 95 ? 10.580 -15.983 7.100 1.00 95.62 95 GLU A CA 1
ATOM 715 C C . GLU A 1 95 ? 10.642 -16.153 5.573 1.00 95.62 95 GLU A C 1
ATOM 717 O O . GLU A 1 95 ? 11.689 -16.498 5.025 1.00 95.62 95 GLU A O 1
ATOM 722 N N . LYS A 1 96 ? 9.531 -15.889 4.871 1.00 94.06 96 LYS A N 1
ATOM 723 C CA . LYS A 1 96 ? 9.408 -16.065 3.411 1.00 94.06 96 LYS A CA 1
ATOM 724 C C . LYS A 1 96 ? 9.799 -14.815 2.599 1.00 94.06 96 LYS A C 1
ATOM 726 O O . LYS A 1 96 ? 10.033 -14.905 1.396 1.00 94.06 96 LYS A O 1
ATOM 731 N N . GLY A 1 97 ? 9.823 -13.636 3.216 1.00 93.69 97 GLY A N 1
ATOM 732 C CA . GLY A 1 97 ? 9.962 -12.316 2.584 1.00 93.69 97 GLY A CA 1
ATOM 733 C C . GLY A 1 97 ? 8.643 -11.723 2.061 1.00 93.69 97 GLY A C 1
ATOM 734 O O . GLY A 1 97 ? 8.399 -10.522 2.214 1.00 93.69 97 GLY A O 1
ATOM 735 N N . VAL A 1 98 ? 7.783 -12.549 1.456 1.00 94.56 98 VAL A N 1
ATOM 736 C CA . VAL A 1 98 ? 6.405 -12.200 1.061 1.00 94.56 98 VAL A CA 1
ATOM 737 C C . VAL A 1 98 ? 5.497 -13.394 1.309 1.00 94.56 98 VAL A C 1
ATOM 739 O O . VAL A 1 98 ? 5.802 -14.496 0.851 1.00 94.56 98 VAL A O 1
ATOM 742 N N . LEU A 1 99 ? 4.364 -13.180 1.986 1.00 95.88 99 LEU A N 1
ATOM 743 C CA . LEU A 1 99 ? 3.455 -14.277 2.309 1.00 95.88 99 LEU A CA 1
ATOM 744 C C . LEU A 1 99 ? 2.851 -14.885 1.042 1.00 95.88 99 LEU A C 1
ATOM 746 O O . LEU A 1 99 ? 2.974 -16.090 0.821 1.00 95.88 99 LEU A O 1
ATOM 750 N N . ASP A 1 100 ? 2.253 -14.047 0.198 1.00 96.81 100 ASP A N 1
ATOM 751 C CA . ASP A 1 100 ? 1.662 -14.458 -1.073 1.00 96.81 100 ASP A CA 1
ATOM 752 C C . ASP A 1 100 ? 1.561 -13.286 -2.062 1.00 96.81 100 ASP A C 1
ATOM 754 O O . ASP A 1 100 ? 1.494 -12.118 -1.658 1.00 96.81 100 ASP A O 1
ATOM 758 N N . VAL A 1 101 ? 1.546 -13.601 -3.358 1.00 96.75 101 VAL A N 1
ATOM 759 C CA . VAL A 1 101 ? 1.338 -12.652 -4.461 1.00 96.75 101 VAL A CA 1
ATOM 760 C C . VAL A 1 101 ? 0.521 -13.331 -5.556 1.00 96.75 101 VAL A C 1
ATOM 762 O O . VAL A 1 101 ? 0.827 -14.451 -5.943 1.00 96.75 101 VAL A O 1
ATOM 765 N N . ASP A 1 102 ? -0.472 -12.634 -6.114 1.00 95.38 102 ASP A N 1
ATOM 766 C CA . ASP A 1 102 ? -1.160 -13.078 -7.336 1.00 95.38 102 ASP A CA 1
ATOM 767 C C . ASP A 1 102 ? -0.475 -12.454 -8.573 1.00 95.38 102 ASP A C 1
ATOM 769 O O . ASP A 1 102 ? -0.669 -11.259 -8.831 1.00 95.38 102 ASP A O 1
ATOM 773 N N . PRO A 1 103 ? 0.346 -13.208 -9.337 1.00 94.38 103 PRO A N 1
ATOM 774 C CA . PRO A 1 103 ? 1.053 -12.679 -10.506 1.00 94.38 103 PRO A CA 1
ATOM 775 C C . PRO A 1 103 ? 0.130 -12.453 -11.712 1.00 94.38 103 PRO A C 1
ATOM 777 O O . PRO A 1 103 ? 0.520 -11.757 -12.649 1.00 94.38 103 PRO A O 1
ATOM 780 N N . SER A 1 104 ? -1.078 -13.022 -11.692 1.00 94.94 104 SER A N 1
ATOM 781 C CA . SER A 1 104 ? -2.021 -13.009 -12.817 1.00 94.94 104 SER A CA 1
ATOM 782 C C . SER A 1 104 ? -3.039 -11.872 -12.748 1.00 94.94 104 SER A C 1
ATOM 784 O O . SER A 1 104 ? -3.688 -11.546 -13.743 1.00 94.94 104 SER A O 1
ATOM 786 N N . LYS A 1 105 ? -3.188 -11.238 -11.577 1.00 95.56 105 LYS A N 1
ATOM 787 C CA . LYS A 1 105 ? -4.292 -10.312 -11.299 1.00 95.56 105 LYS A CA 1
ATOM 788 C C . LYS A 1 105 ? -3.822 -8.887 -10.983 1.00 95.56 105 LYS A C 1
ATOM 790 O O . LYS A 1 105 ? -3.502 -8.566 -9.835 1.00 95.56 105 LYS A O 1
ATOM 795 N N . PRO A 1 106 ? -3.833 -7.983 -11.981 1.00 95.25 106 PRO A N 1
ATOM 796 C CA . PRO A 1 106 ? -3.636 -6.554 -11.769 1.00 95.25 106 PRO A CA 1
ATOM 797 C C . PRO A 1 106 ? -4.643 -5.956 -10.781 1.00 95.25 106 PRO A C 1
ATOM 799 O O . PRO A 1 106 ? -5.855 -6.100 -10.937 1.00 95.25 106 PRO A O 1
ATOM 802 N N . SER A 1 107 ? -4.144 -5.224 -9.783 1.00 95.19 107 SER A N 1
ATOM 803 C CA . SER A 1 107 ? -4.984 -4.560 -8.783 1.00 95.19 107 SER A CA 1
ATOM 804 C C . SER A 1 107 ? -5.799 -3.408 -9.377 1.00 95.19 107 SER A C 1
ATOM 806 O O . SER A 1 107 ? -5.253 -2.467 -9.960 1.00 95.19 107 SER A O 1
ATOM 808 N N . THR A 1 108 ? -7.109 -3.457 -9.143 1.00 95.69 108 THR A N 1
ATOM 809 C CA . THR A 1 108 ? -8.076 -2.358 -9.295 1.00 95.69 108 THR A CA 1
ATOM 810 C C . THR A 1 108 ? -8.982 -2.312 -8.059 1.00 95.69 108 THR A C 1
ATOM 812 O O . THR A 1 108 ? -8.884 -3.182 -7.195 1.00 95.69 108 THR A O 1
ATOM 815 N N . ILE A 1 109 ? -9.871 -1.315 -7.970 1.00 96.75 109 ILE A N 1
ATOM 816 C CA . ILE A 1 109 ? -10.795 -1.146 -6.830 1.00 96.75 109 ILE A CA 1
ATOM 817 C C . ILE A 1 109 ? -11.661 -2.398 -6.596 1.00 96.75 109 ILE A C 1
ATOM 819 O O . ILE A 1 109 ? -11.947 -2.728 -5.454 1.00 96.75 109 ILE A O 1
ATOM 823 N N . THR A 1 110 ? -12.045 -3.112 -7.658 1.00 96.88 110 THR A N 1
ATOM 824 C CA . THR A 1 110 ? -12.956 -4.271 -7.606 1.00 96.88 110 THR A CA 1
ATOM 825 C C . THR A 1 110 ? -12.303 -5.563 -8.107 1.00 96.88 110 THR A C 1
ATOM 827 O O . THR A 1 110 ? -13.003 -6.499 -8.480 1.00 96.88 110 THR A O 1
ATOM 830 N N . ALA A 1 111 ? -10.967 -5.612 -8.196 1.00 95.38 111 ALA A N 1
ATOM 831 C CA . ALA A 1 111 ? -10.257 -6.758 -8.776 1.00 95.38 111 ALA A CA 1
ATOM 832 C C . ALA A 1 111 ? -10.303 -8.011 -7.890 1.00 95.38 111 ALA A C 1
ATOM 834 O O . ALA A 1 111 ? -10.307 -9.129 -8.401 1.00 95.38 111 ALA A O 1
ATOM 835 N N . PHE A 1 112 ? -10.302 -7.829 -6.571 1.00 97.31 112 PHE A N 1
ATOM 836 C CA . PHE A 1 112 ? -10.257 -8.916 -5.600 1.00 97.31 112 PHE A CA 1
ATOM 837 C C . PHE A 1 112 ? -11.611 -9.086 -4.918 1.00 97.31 112 PHE A C 1
ATOM 839 O O . PHE A 1 112 ? -12.358 -8.123 -4.740 1.00 97.31 112 PHE A O 1
ATOM 846 N N . GLY A 1 113 ? -11.914 -10.329 -4.546 1.00 96.94 113 GLY A N 1
ATOM 847 C CA . GLY A 1 113 ? -13.045 -10.632 -3.677 1.00 96.94 113 GLY A CA 1
ATOM 848 C C . GLY A 1 113 ? -12.798 -10.162 -2.239 1.00 96.94 113 GLY A C 1
ATOM 849 O O . GLY A 1 113 ? -11.698 -9.705 -1.918 1.00 96.94 113 GLY A O 1
ATOM 850 N N . PRO A 1 114 ? -13.809 -10.275 -1.363 1.00 97.19 114 PRO A N 1
ATOM 851 C CA . PRO A 1 114 ? -13.634 -9.971 0.049 1.00 97.19 114 PRO A CA 1
ATOM 852 C C . PRO A 1 114 ? -12.630 -10.943 0.686 1.00 97.19 114 PRO A C 1
ATOM 854 O O . PRO A 1 114 ? -12.719 -12.151 0.478 1.00 97.19 114 PRO A O 1
ATOM 857 N N . GLY A 1 115 ? -11.697 -10.403 1.466 1.00 96.88 115 GLY A N 1
ATOM 858 C CA . GLY A 1 115 ? -10.781 -11.160 2.313 1.00 96.88 115 GLY A CA 1
ATOM 859 C C . GLY A 1 115 ? -11.023 -10.846 3.788 1.00 96.88 115 GLY A C 1
ATOM 860 O O . GLY A 1 115 ? -11.437 -9.733 4.121 1.00 96.88 115 GLY A O 1
ATOM 861 N N . TYR A 1 116 ? -10.733 -11.816 4.653 1.00 97.94 116 TYR A N 1
ATOM 862 C CA . TYR A 1 116 ? -10.916 -11.734 6.105 1.00 97.94 116 TYR A CA 1
ATOM 863 C C . TYR A 1 116 ? -9.738 -12.412 6.817 1.00 97.94 116 TYR A C 1
ATOM 865 O O . TYR A 1 116 ? -9.141 -13.334 6.256 1.00 97.94 116 TYR A O 1
ATOM 873 N N . ILE A 1 117 ? -9.412 -11.969 8.033 1.00 97.19 117 ILE A N 1
ATOM 874 C CA . ILE A 1 117 ? -8.575 -12.740 8.966 1.00 97.19 117 ILE A CA 1
ATOM 875 C C . ILE A 1 117 ? -9.484 -13.778 9.634 1.00 97.19 117 ILE A C 1
ATOM 877 O O . ILE A 1 117 ? -9.356 -14.966 9.375 1.00 97.19 117 ILE A O 1
ATOM 881 N N . ASP A 1 118 ? -10.500 -13.305 10.364 1.00 97.00 118 ASP A N 1
ATOM 882 C CA . ASP A 1 118 ? -11.607 -14.124 10.869 1.00 97.00 118 ASP A CA 1
ATOM 883 C C . ASP A 1 118 ? -12.912 -13.321 10.782 1.00 97.00 118 ASP A C 1
ATOM 885 O O . ASP A 1 118 ? -13.180 -12.408 11.572 1.00 97.00 118 ASP A O 1
ATOM 889 N N . GLN A 1 119 ? -13.753 -13.684 9.811 1.00 96.44 119 GLN A N 1
ATOM 890 C CA . GLN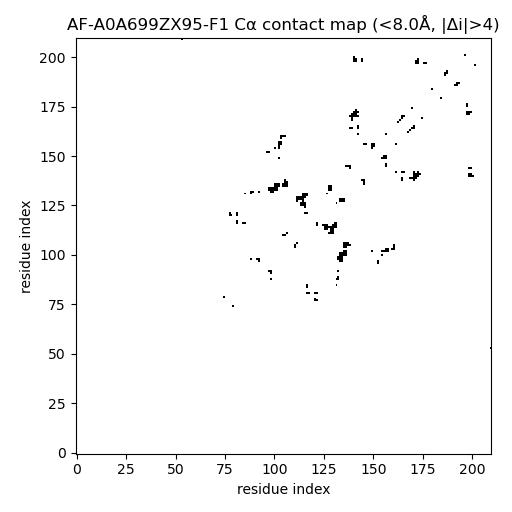 A 1 119 ? -14.993 -12.974 9.497 1.00 96.44 119 GLN A CA 1
ATOM 891 C C . GLN A 1 119 ? -15.973 -12.918 10.680 1.00 96.44 119 GLN A C 1
ATOM 893 O O . GLN A 1 119 ? -16.740 -11.961 10.796 1.00 96.44 119 GLN A O 1
ATOM 898 N N . ALA A 1 120 ? -15.968 -13.915 11.569 1.00 97.19 120 ALA A N 1
ATOM 899 C CA . ALA A 1 120 ? -16.878 -13.945 12.714 1.00 97.19 120 ALA A CA 1
ATOM 900 C C . ALA A 1 120 ? -16.432 -12.994 13.839 1.00 97.19 120 ALA A C 1
ATOM 902 O O . ALA A 1 120 ? -17.240 -12.600 14.688 1.00 97.19 120 ALA A O 1
ATOM 903 N N . LEU A 1 121 ? -15.149 -12.627 13.863 1.00 97.06 121 LEU A N 1
ATOM 904 C CA . LEU A 1 121 ? -14.545 -11.795 14.902 1.00 97.06 121 LEU A CA 1
ATOM 905 C C . LEU A 1 121 ? -14.368 -10.328 14.470 1.00 97.06 121 LEU A C 1
ATOM 907 O O . LEU A 1 121 ? -14.195 -9.437 15.309 1.00 97.06 121 LEU A O 1
ATOM 911 N N . GLU A 1 122 ? -14.406 -10.029 13.181 1.00 97.44 122 GLU A N 1
ATOM 912 C CA . GLU A 1 122 ? -14.165 -8.675 12.690 1.00 97.44 122 GLU A CA 1
ATOM 913 C C . GLU A 1 122 ? -15.374 -7.748 12.888 1.00 97.44 122 GLU A C 1
ATOM 915 O O . GLU A 1 122 ? -16.514 -8.071 12.568 1.00 97.44 122 GLU A O 1
ATOM 920 N N . LYS A 1 123 ? -15.120 -6.546 13.421 1.00 97.69 123 LYS A N 1
ATOM 921 C CA . LYS A 1 123 ? -16.112 -5.452 13.445 1.00 97.69 123 LYS A CA 1
ATOM 922 C C . LYS A 1 123 ? -15.947 -4.485 12.282 1.00 97.69 123 LYS A C 1
ATOM 924 O O . LYS A 1 123 ? -16.927 -3.922 11.812 1.00 97.69 123 LYS A O 1
ATOM 929 N N . ILE A 1 124 ? -14.702 -4.259 11.887 1.00 97.69 124 ILE A N 1
ATOM 930 C CA . ILE A 1 124 ? -14.319 -3.424 10.757 1.00 97.69 124 ILE A CA 1
ATOM 931 C C . ILE A 1 124 ? -13.614 -4.358 9.789 1.00 97.69 124 ILE A C 1
ATOM 933 O O . ILE A 1 124 ? -12.693 -5.063 10.193 1.00 97.69 124 ILE A O 1
ATOM 937 N N . VAL A 1 125 ? -14.091 -4.377 8.551 1.00 97.62 125 VAL A N 1
ATOM 938 C CA . VAL A 1 125 ? -13.653 -5.307 7.508 1.00 97.62 125 VAL A CA 1
ATOM 939 C C . VAL A 1 125 ? -12.974 -4.548 6.376 1.00 97.62 125 VAL A C 1
ATOM 941 O O . VAL A 1 125 ? -13.205 -3.351 6.191 1.00 97.62 125 VAL A O 1
ATOM 944 N N . GLY A 1 126 ? -12.180 -5.268 5.588 1.00 96.56 126 GLY A N 1
ATOM 945 C CA . GLY A 1 126 ? -11.556 -4.750 4.377 1.00 96.56 126 GLY A CA 1
ATOM 946 C C . GLY A 1 126 ? -10.076 -5.096 4.310 1.00 96.56 126 GLY A C 1
ATOM 947 O O . GLY A 1 126 ? -9.273 -4.591 5.090 1.00 96.56 126 GLY A O 1
ATOM 948 N N . LEU A 1 127 ? -9.718 -5.921 3.328 1.00 97.81 127 LEU A N 1
ATOM 949 C CA . LEU A 1 127 ? -8.341 -6.239 2.970 1.00 97.81 127 LEU A CA 1
ATOM 950 C C . LEU A 1 127 ? -8.041 -5.749 1.549 1.00 97.81 127 LEU A C 1
ATOM 952 O O . LEU A 1 127 ? -8.942 -5.477 0.758 1.00 97.81 127 LEU A O 1
ATOM 956 N N . GLN A 1 128 ? -6.753 -5.614 1.226 1.00 96.19 128 GLN A N 1
ATOM 957 C CA . GLN A 1 128 ? -6.317 -5.185 -0.111 1.00 96.19 128 GLN A CA 1
ATOM 958 C C . GLN A 1 128 ? -6.580 -6.242 -1.190 1.00 96.19 128 GLN A C 1
ATOM 960 O O . GLN A 1 128 ? -6.706 -5.905 -2.368 1.00 96.19 128 GLN A O 1
ATOM 965 N N . THR A 1 129 ? -6.607 -7.509 -0.786 1.00 97.38 129 THR A N 1
ATOM 966 C CA . THR A 1 129 ? -6.820 -8.683 -1.629 1.00 97.38 129 THR A CA 1
ATOM 967 C C . THR A 1 129 ? -7.804 -9.632 -0.943 1.00 97.38 129 THR A C 1
ATOM 969 O O . THR A 1 129 ? -8.386 -9.311 0.093 1.00 97.38 129 THR A O 1
ATOM 972 N N . ASP A 1 130 ? -7.980 -10.811 -1.526 1.00 96.69 130 ASP A N 1
ATOM 973 C CA . ASP A 1 130 ? -8.828 -11.896 -1.041 1.00 96.69 130 ASP A CA 1
ATOM 974 C C . ASP A 1 130 ? -8.259 -12.644 0.184 1.00 96.69 130 ASP A C 1
ATOM 976 O O . ASP A 1 130 ? -8.941 -13.507 0.729 1.00 96.69 130 ASP A O 1
ATOM 980 N N . ALA A 1 131 ? -7.043 -12.321 0.645 1.00 97.06 131 ALA A N 1
ATOM 981 C CA . ALA A 1 131 ? -6.409 -12.973 1.794 1.00 97.06 131 ALA A CA 1
ATOM 982 C C . ALA A 1 131 ? -5.525 -12.005 2.613 1.00 97.06 131 ALA A C 1
ATOM 984 O O . ALA A 1 131 ? -4.986 -11.036 2.067 1.00 97.06 131 ALA A O 1
ATOM 985 N N . PRO A 1 132 ? -5.327 -12.250 3.922 1.00 97.19 132 PRO A N 1
ATOM 986 C CA . PRO A 1 132 ? -4.439 -11.439 4.753 1.00 97.19 132 PRO A CA 1
ATOM 987 C C . PRO A 1 132 ? -2.988 -11.511 4.270 1.00 97.19 132 PRO A C 1
ATOM 989 O O . PRO A 1 132 ? -2.485 -12.575 3.926 1.00 97.19 132 PRO A O 1
ATOM 992 N N . LEU A 1 133 ? -2.319 -10.352 4.243 1.00 97.12 133 LEU A N 1
ATOM 993 C CA . LEU A 1 133 ? -0.915 -10.168 3.831 1.00 97.12 133 LEU A CA 1
ATOM 994 C C . LEU A 1 133 ? -0.561 -10.653 2.407 1.00 97.12 133 LEU A C 1
ATOM 996 O O . LEU A 1 133 ? 0.610 -10.665 2.025 1.00 97.12 133 LEU A O 1
ATOM 1000 N N . LYS A 1 134 ? -1.554 -10.989 1.576 1.00 97.31 134 LYS A N 1
ATOM 1001 C CA . LYS A 1 134 ? -1.351 -11.266 0.152 1.00 97.31 134 LYS A CA 1
ATOM 1002 C C . LYS A 1 134 ? -1.205 -9.954 -0.615 1.00 97.31 134 LYS A C 1
ATOM 1004 O O . LYS A 1 134 ? -2.112 -9.115 -0.614 1.00 97.31 134 LYS A O 1
ATOM 1009 N N . ARG A 1 135 ? -0.068 -9.765 -1.290 1.00 96.88 135 ARG A N 1
ATOM 1010 C CA . ARG A 1 135 ? 0.237 -8.543 -2.048 1.00 96.88 135 ARG A CA 1
ATOM 1011 C C . ARG A 1 135 ? -0.349 -8.624 -3.457 1.00 96.88 135 ARG A C 1
ATOM 1013 O O . ARG A 1 135 ? -0.287 -9.655 -4.119 1.00 96.88 135 ARG A O 1
ATOM 1020 N N . ALA A 1 136 ? -0.882 -7.507 -3.940 1.00 96.44 136 ALA A N 1
ATOM 1021 C CA . ALA A 1 136 ? -1.345 -7.383 -5.318 1.00 96.44 136 ALA A CA 1
ATOM 1022 C C . ALA A 1 136 ? -0.287 -6.723 -6.208 1.00 96.44 136 ALA A C 1
ATOM 1024 O O . ALA A 1 136 ? 0.442 -5.827 -5.771 1.00 96.44 136 AL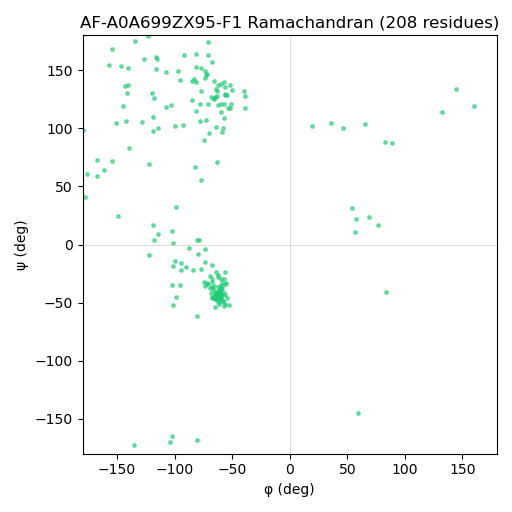A A O 1
ATOM 1025 N N . ILE A 1 137 ? -0.265 -7.088 -7.488 1.00 96.56 137 ILE A N 1
ATOM 1026 C CA . ILE A 1 137 ? 0.583 -6.420 -8.477 1.00 96.56 137 ILE A CA 1
ATOM 1027 C C . ILE A 1 137 ? -0.065 -5.116 -8.973 1.00 96.56 137 ILE A C 1
ATOM 1029 O O . ILE A 1 137 ? -1.275 -5.036 -9.205 1.00 96.56 137 ILE A O 1
ATOM 1033 N N . LYS A 1 138 ? 0.748 -4.065 -9.155 1.00 95.62 138 LYS A N 1
ATOM 1034 C CA . LYS A 1 138 ? 0.308 -2.741 -9.644 1.00 95.62 138 LYS A CA 1
ATOM 1035 C C . LYS A 1 138 ? 1.058 -2.334 -10.923 1.00 95.62 138 LYS A C 1
ATOM 1037 O O . LYS A 1 138 ? 1.854 -1.394 -10.905 1.00 95.62 138 LYS A O 1
ATOM 1042 N N . PRO A 1 139 ? 0.800 -3.011 -12.055 1.00 94.88 139 PRO A N 1
ATOM 1043 C CA . PRO A 1 139 ? 1.590 -2.862 -13.281 1.00 94.88 139 PRO A CA 1
ATOM 1044 C C . PRO A 1 139 ? 1.463 -1.492 -13.966 1.00 94.88 139 PRO A C 1
ATOM 1046 O O . PRO A 1 139 ? 2.358 -1.112 -14.715 1.00 94.88 139 PRO A O 1
ATOM 1049 N N . LEU A 1 140 ? 0.431 -0.691 -13.659 1.00 94.44 140 LEU A N 1
ATOM 1050 C CA . LEU A 1 140 ? 0.305 0.688 -14.165 1.00 94.44 140 LEU A CA 1
ATOM 1051 C C . LEU A 1 140 ? 1.512 1.574 -13.810 1.00 94.44 140 LEU A C 1
ATOM 1053 O O . LEU A 1 140 ? 1.835 2.491 -14.567 1.00 94.44 140 LEU A O 1
ATOM 1057 N N . GLY A 1 141 ? 2.181 1.300 -12.684 1.00 92.06 141 GLY A N 1
ATOM 1058 C CA . GLY A 1 141 ? 3.406 1.997 -12.291 1.00 92.06 141 GLY A CA 1
ATOM 1059 C C . GLY A 1 141 ? 4.615 1.621 -13.152 1.00 92.06 141 GLY A C 1
ATOM 1060 O O . GLY A 1 141 ? 5.447 2.477 -13.436 1.00 92.06 141 GLY A O 1
ATOM 1061 N N . GLY A 1 142 ? 4.681 0.374 -13.617 1.00 94.50 142 GLY A N 1
ATOM 1062 C CA . GLY A 1 142 ? 5.777 -0.154 -14.425 1.00 94.50 142 GLY A CA 1
ATOM 1063 C C . GLY A 1 142 ? 5.826 -1.679 -14.397 1.00 94.50 142 GLY A C 1
ATOM 1064 O O . GLY A 1 142 ? 6.040 -2.270 -13.340 1.00 94.50 142 GLY A O 1
ATOM 1065 N N . ILE A 1 143 ? 5.679 -2.321 -15.559 1.00 94.94 143 ILE A N 1
ATOM 1066 C CA . ILE A 1 143 ? 5.666 -3.789 -15.669 1.00 94.94 143 ILE A CA 1
ATOM 1067 C C . ILE A 1 143 ? 7.030 -4.411 -15.347 1.00 94.94 143 ILE A C 1
ATOM 1069 O O . ILE A 1 143 ? 7.095 -5.419 -14.653 1.00 94.94 143 ILE A O 1
ATOM 1073 N N . ASN A 1 144 ? 8.126 -3.754 -15.736 1.00 93.69 144 ASN A N 1
ATOM 1074 C CA . ASN A 1 144 ? 9.482 -4.232 -15.453 1.00 93.69 144 ASN A CA 1
ATOM 1075 C C . ASN A 1 144 ? 9.758 -4.352 -13.949 1.00 93.69 144 ASN A C 1
ATOM 1077 O O . ASN A 1 144 ? 10.451 -5.269 -13.521 1.00 93.69 144 ASN A O 1
ATOM 1081 N N . MET A 1 145 ? 9.205 -3.440 -13.141 1.00 94.31 145 MET A N 1
ATOM 1082 C CA . MET A 1 145 ? 9.397 -3.466 -11.687 1.00 94.31 145 MET A CA 1
ATOM 1083 C C . MET A 1 145 ? 8.589 -4.592 -11.047 1.00 94.31 145 MET A C 1
ATOM 1085 O O . MET A 1 145 ? 9.067 -5.240 -10.123 1.00 94.31 145 MET A O 1
ATOM 1089 N N . VAL A 1 146 ? 7.393 -4.866 -11.577 1.00 95.44 146 VAL A N 1
ATOM 1090 C CA . VAL A 1 146 ? 6.585 -6.017 -11.158 1.00 95.44 146 VAL A CA 1
ATOM 1091 C C . VAL A 1 146 ? 7.300 -7.325 -11.492 1.00 95.44 146 VAL A C 1
ATOM 1093 O O . VAL A 1 146 ? 7.414 -8.171 -10.613 1.00 95.44 146 VAL A O 1
ATOM 1096 N N . LYS A 1 147 ? 7.833 -7.476 -12.713 1.00 95.56 147 LYS A N 1
ATOM 1097 C CA . LYS A 1 147 ? 8.589 -8.673 -13.118 1.00 95.56 147 LYS A CA 1
ATOM 1098 C C . LYS A 1 147 ? 9.782 -8.935 -12.204 1.00 95.56 147 LYS A C 1
ATOM 1100 O O . LYS A 1 147 ? 9.870 -10.007 -11.619 1.00 95.56 147 LYS A O 1
ATOM 1105 N N . ALA A 1 148 ? 10.631 -7.923 -12.016 1.00 95.25 148 ALA A N 1
ATOM 1106 C CA . ALA A 1 148 ? 11.805 -8.034 -11.156 1.00 95.25 148 ALA A CA 1
ATOM 1107 C C . ALA A 1 148 ? 11.432 -8.387 -9.705 1.00 95.25 148 ALA A C 1
ATOM 1109 O O . ALA A 1 148 ? 12.118 -9.184 -9.072 1.00 95.25 148 ALA A O 1
ATOM 1110 N N . ALA A 1 149 ? 10.335 -7.827 -9.180 1.00 94.75 149 ALA A N 1
ATOM 1111 C CA . ALA A 1 149 ? 9.855 -8.156 -7.841 1.00 94.75 149 ALA A CA 1
ATOM 1112 C C . ALA A 1 149 ? 9.337 -9.600 -7.746 1.00 94.75 149 ALA A C 1
ATOM 1114 O O . ALA A 1 149 ? 9.676 -10.296 -6.795 1.00 94.75 149 ALA A O 1
ATOM 1115 N N . LEU A 1 150 ? 8.542 -10.062 -8.716 1.00 96.06 150 LEU A N 1
ATOM 1116 C CA . LEU A 1 150 ? 8.037 -11.438 -8.743 1.00 96.06 150 LEU A CA 1
ATOM 1117 C C . LEU A 1 150 ? 9.192 -12.443 -8.806 1.00 96.06 150 LEU A C 1
ATOM 1119 O O . LEU A 1 150 ? 9.253 -13.343 -7.971 1.00 96.06 150 LEU A O 1
ATOM 1123 N N . GLU A 1 151 ? 10.147 -12.230 -9.712 1.00 95.75 151 GLU A N 1
ATOM 1124 C CA . GLU A 1 151 ? 11.333 -13.078 -9.868 1.00 95.75 151 GLU A CA 1
ATOM 1125 C C . GLU A 1 151 ? 12.187 -13.110 -8.589 1.00 95.75 151 GLU A C 1
ATOM 1127 O O . GLU A 1 151 ? 12.605 -14.185 -8.159 1.00 95.75 151 GLU A O 1
ATOM 1132 N N . ALA A 1 152 ? 12.386 -11.962 -7.927 1.00 94.88 152 ALA A N 1
ATOM 1133 C CA . ALA A 1 152 ? 13.141 -11.875 -6.673 1.00 94.88 152 ALA A CA 1
ATOM 1134 C C . ALA A 1 152 ? 12.509 -12.674 -5.520 1.00 94.88 152 ALA A C 1
ATOM 1136 O O . ALA A 1 152 ? 13.225 -13.128 -4.629 1.00 94.88 152 ALA A O 1
ATOM 1137 N N . TYR A 1 153 ? 11.187 -12.862 -5.542 1.00 93.75 153 TYR A N 1
ATOM 1138 C CA . TYR A 1 153 ? 10.452 -13.655 -4.552 1.00 93.75 153 TYR A CA 1
ATOM 1139 C C . TYR A 1 153 ? 10.068 -15.057 -5.057 1.00 93.75 153 TYR A C 1
ATOM 1141 O O . TYR A 1 153 ? 9.279 -15.742 -4.408 1.00 93.75 153 TYR A O 1
ATOM 1149 N N . GLY A 1 154 ? 10.620 -15.498 -6.194 1.00 94.38 154 GLY A N 1
ATOM 1150 C CA . GLY A 1 154 ? 10.412 -16.846 -6.732 1.00 94.38 154 GLY A CA 1
ATOM 1151 C C . GLY A 1 154 ? 9.061 -17.075 -7.422 1.00 94.38 154 GLY A C 1
ATOM 1152 O O . GLY A 1 154 ? 8.674 -18.224 -7.624 1.00 94.38 154 GLY A O 1
ATOM 1153 N N . TYR A 1 155 ? 8.344 -16.014 -7.793 1.00 95.19 155 TYR A N 1
ATOM 1154 C CA . TYR A 1 155 ? 7.102 -16.091 -8.564 1.00 95.19 155 TYR A CA 1
ATOM 1155 C C . TYR A 1 155 ? 7.381 -15.902 -10.057 1.00 95.19 155 TYR A C 1
ATOM 1157 O O . TYR A 1 155 ? 8.178 -15.056 -10.459 1.00 95.19 155 TYR A O 1
ATOM 1165 N N . THR A 1 156 ? 6.677 -16.657 -10.897 1.00 95.06 156 THR A N 1
ATOM 1166 C CA . THR A 1 156 ? 6.736 -16.487 -12.353 1.00 95.06 156 THR A CA 1
ATOM 1167 C C . THR A 1 156 ? 5.762 -15.386 -12.790 1.00 95.06 156 THR A C 1
ATOM 1169 O O . THR A 1 156 ? 4.573 -15.485 -12.474 1.00 95.06 156 THR A O 1
ATOM 1172 N N . PRO A 1 157 ? 6.219 -14.342 -13.508 1.00 93.00 157 PRO A N 1
ATOM 1173 C CA . PRO A 1 157 ? 5.328 -13.341 -14.088 1.00 93.00 157 PRO A CA 1
ATOM 1174 C C . PRO A 1 157 ? 4.336 -13.963 -15.074 1.00 93.00 157 PRO A C 1
ATOM 1176 O O . PRO A 1 157 ? 4.715 -14.803 -15.888 1.00 93.00 157 PRO A O 1
ATOM 1179 N N . ASP A 1 158 ? 3.079 -13.523 -15.029 1.00 95.88 158 ASP A N 1
ATOM 1180 C CA . ASP A 1 158 ? 2.069 -13.958 -15.993 1.00 95.88 158 ASP A CA 1
ATOM 1181 C C . ASP A 1 158 ? 2.358 -13.341 -17.382 1.00 95.88 158 ASP A C 1
ATOM 1183 O O . ASP A 1 158 ? 2.364 -12.106 -17.513 1.00 95.88 158 ASP A O 1
ATOM 1187 N N . PRO A 1 159 ? 2.572 -14.160 -18.434 1.00 95.81 159 PRO A N 1
ATOM 1188 C CA . PRO A 1 159 ? 2.852 -13.666 -19.782 1.00 95.81 159 PRO A CA 1
ATOM 1189 C C . PRO A 1 159 ? 1.742 -12.775 -20.351 1.00 95.81 159 PRO A C 1
ATOM 1191 O O . PRO A 1 159 ? 2.029 -11.834 -21.092 1.00 95.81 159 PRO A O 1
ATOM 1194 N N . HIS A 1 160 ? 0.481 -13.040 -20.001 1.00 96.00 160 HIS A N 1
ATOM 1195 C CA . HIS A 1 160 ? -0.653 -12.242 -20.455 1.00 96.00 160 HIS A CA 1
ATOM 1196 C C . HIS A 1 160 ? -0.628 -10.843 -19.835 1.00 96.00 160 HIS A C 1
ATOM 1198 O O . HIS A 1 160 ? -0.843 -9.846 -20.528 1.00 96.00 160 HIS A O 1
ATOM 1204 N N . VAL A 1 161 ? -0.310 -10.750 -18.540 1.00 95.12 161 VAL A N 1
ATOM 1205 C CA . VAL A 1 161 ? -0.154 -9.459 -17.855 1.00 95.12 161 VAL A CA 1
ATOM 1206 C C . VAL A 1 161 ? 1.026 -8.689 -18.444 1.00 95.12 161 VAL A C 1
ATOM 1208 O O . VAL A 1 161 ? 0.909 -7.490 -18.710 1.00 95.12 161 VAL A O 1
ATOM 1211 N N . GLU A 1 162 ? 2.151 -9.360 -18.691 1.00 94.88 162 GLU A N 1
ATOM 1212 C CA . GLU A 1 162 ? 3.301 -8.733 -19.341 1.00 94.88 162 GLU A CA 1
ATOM 1213 C C . GLU A 1 162 ? 2.936 -8.172 -20.718 1.00 94.88 162 GLU A C 1
ATOM 1215 O O . GLU A 1 162 ? 3.221 -7.005 -21.007 1.00 94.88 162 GLU A O 1
ATOM 1220 N N . GLU A 1 163 ? 2.270 -8.966 -21.554 1.00 96.12 163 GLU A N 1
ATOM 1221 C CA . GLU A 1 163 ? 1.839 -8.533 -22.877 1.00 96.12 163 GLU A CA 1
ATOM 1222 C C . GLU A 1 163 ? 0.884 -7.337 -22.800 1.00 96.12 163 GLU A C 1
ATOM 1224 O O . GLU A 1 163 ? 1.083 -6.340 -23.505 1.00 96.12 163 GLU A O 1
ATOM 1229 N N . LEU A 1 164 ? -0.104 -7.391 -21.904 1.00 96.19 164 LEU A N 1
ATOM 1230 C CA . LEU A 1 164 ? -1.094 -6.335 -21.727 1.00 96.19 164 LEU A CA 1
ATOM 1231 C C . LEU A 1 164 ? -0.430 -4.994 -21.389 1.00 96.19 164 LEU A C 1
ATOM 1233 O O . LEU A 1 164 ? -0.729 -3.984 -22.027 1.00 96.19 164 LEU A O 1
ATOM 1237 N N . TYR A 1 165 ? 0.496 -4.969 -20.429 1.00 95.62 165 TYR A N 1
ATOM 1238 C CA . TYR A 1 165 ? 1.141 -3.726 -19.981 1.00 95.62 165 TYR A CA 1
ATOM 1239 C C . TYR A 1 165 ? 2.384 -3.327 -20.787 1.00 95.62 165 TYR A C 1
ATOM 1241 O O . TYR A 1 165 ? 2.946 -2.253 -20.561 1.00 95.62 165 TYR A O 1
ATOM 1249 N N . THR A 1 166 ? 2.788 -4.150 -21.753 1.00 94.25 166 THR A N 1
ATOM 1250 C CA . THR A 1 166 ? 3.858 -3.815 -22.703 1.00 94.25 166 THR A CA 1
ATOM 1251 C C . THR A 1 166 ? 3.294 -3.317 -24.030 1.00 94.25 166 THR A C 1
ATOM 1253 O O . THR A 1 166 ? 3.766 -2.308 -24.553 1.00 94.25 166 THR A O 1
ATOM 1256 N N . LYS A 1 167 ? 2.276 -3.994 -24.578 1.00 95.19 167 LYS A N 1
ATOM 1257 C CA . LYS A 1 167 ? 1.761 -3.731 -25.933 1.00 95.19 167 LYS A CA 1
ATOM 1258 C C . LYS A 1 167 ? 0.470 -2.919 -25.955 1.00 95.19 167 LYS A C 1
ATOM 1260 O O . LYS A 1 167 ? 0.272 -2.133 -26.875 1.00 95.19 167 LYS A O 1
ATOM 1265 N N . VAL A 1 168 ? -0.412 -3.109 -24.973 1.00 95.88 168 VAL A N 1
ATOM 1266 C CA . VAL A 1 168 ? -1.766 -2.526 -25.001 1.00 95.88 168 VAL A CA 1
ATOM 1267 C C . VAL A 1 168 ? -1.849 -1.287 -24.113 1.00 95.88 168 VAL A C 1
ATOM 1269 O O . VAL A 1 168 ? -2.265 -0.217 -24.554 1.00 95.88 168 VAL A O 1
ATOM 1272 N N . ARG A 1 169 ? -1.429 -1.404 -22.849 1.00 95.50 169 ARG A N 1
ATOM 1273 C CA . ARG A 1 169 ? -1.524 -0.342 -21.846 1.00 95.50 169 ARG A CA 1
ATOM 1274 C C . ARG A 1 169 ? -0.143 0.136 -21.424 1.00 95.50 169 ARG A C 1
ATOM 1276 O O . ARG A 1 169 ? 0.476 -0.436 -20.534 1.00 95.50 169 ARG A O 1
ATOM 1283 N N . LYS A 1 170 ? 0.287 1.270 -21.981 1.00 95.56 170 LYS A N 1
ATOM 1284 C CA . LYS A 1 170 ? 1.537 1.933 -21.583 1.00 95.56 170 LYS A CA 1
ATOM 1285 C C . LYS A 1 170 ? 1.556 2.248 -20.081 1.00 95.56 170 LYS A C 1
ATOM 1287 O O . LYS A 1 170 ? 0.567 2.761 -19.549 1.00 95.56 170 LYS A O 1
ATOM 1292 N N . THR A 1 171 ? 2.680 1.970 -19.423 1.00 96.69 171 THR A N 1
ATOM 1293 C CA . THR A 1 171 ? 2.892 2.216 -17.985 1.00 96.69 171 THR A CA 1
ATOM 1294 C C . THR A 1 171 ? 3.508 3.590 -17.713 1.00 96.69 171 THR A C 1
ATOM 1296 O O . THR A 1 171 ? 4.075 4.212 -18.617 1.00 96.69 171 THR A O 1
ATOM 1299 N N . HIS A 1 172 ? 3.422 4.060 -16.462 1.00 96.00 172 HIS A N 1
ATOM 1300 C CA . HIS A 1 172 ? 4.107 5.281 -16.011 1.00 96.00 172 HIS A CA 1
ATOM 1301 C C . HIS A 1 172 ? 5.616 5.195 -16.255 1.00 96.00 172 HIS A C 1
ATOM 1303 O O . HIS A 1 172 ? 6.166 6.066 -16.923 1.00 96.00 172 HIS A O 1
ATOM 1309 N N . ASN A 1 173 ? 6.259 4.111 -15.807 1.00 95.94 173 ASN A N 1
ATOM 1310 C CA . ASN A 1 173 ? 7.686 3.871 -16.019 1.00 95.94 173 ASN A CA 1
ATOM 1311 C C . ASN A 1 173 ? 8.080 3.985 -17.499 1.00 95.94 173 ASN A C 1
ATOM 1313 O O . ASN A 1 173 ? 8.951 4.781 -17.835 1.00 95.94 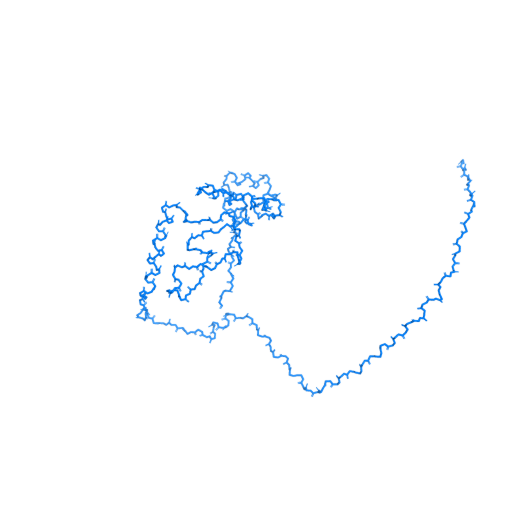173 ASN A O 1
ATOM 1317 N N . SER A 1 174 ? 7.394 3.276 -18.401 1.00 94.38 174 SER A N 1
ATOM 1318 C CA . SER A 1 174 ? 7.687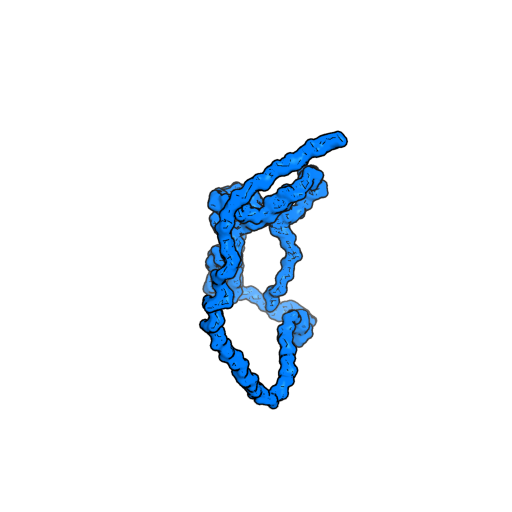 3.358 -19.840 1.00 94.38 174 SER A CA 1
ATOM 1319 C C . SER A 1 174 ? 7.543 4.789 -20.372 1.00 94.38 174 SER A C 1
ATOM 1321 O O . SER A 1 174 ? 8.401 5.265 -21.105 1.00 94.38 174 SER A O 1
ATOM 1323 N N . GLY A 1 175 ? 6.493 5.510 -19.961 1.00 95.19 175 GLY A N 1
ATOM 1324 C CA . GLY A 1 175 ? 6.290 6.909 -20.348 1.00 95.19 175 GLY A CA 1
ATOM 1325 C C . GLY A 1 175 ? 7.403 7.845 -19.874 1.00 95.19 175 GLY A C 1
ATOM 1326 O O . GLY A 1 175 ? 7.869 8.674 -20.653 1.00 95.19 175 GLY A O 1
ATOM 1327 N N . VAL A 1 176 ? 7.865 7.690 -18.632 1.00 95.12 176 VAL A N 1
ATOM 1328 C CA . VAL A 1 176 ? 8.980 8.480 -18.091 1.00 95.12 176 VAL A CA 1
ATOM 1329 C C . VAL A 1 176 ? 10.254 8.212 -18.888 1.00 95.12 176 VAL A C 1
ATOM 1331 O O . VAL A 1 176 ? 10.893 9.153 -19.363 1.00 95.12 176 VAL A O 1
ATOM 1334 N N . PHE A 1 177 ? 10.597 6.941 -19.101 1.00 93.88 177 PHE A N 1
ATOM 1335 C CA . PHE A 1 177 ? 11.835 6.577 -19.785 1.00 93.88 177 PHE A CA 1
ATOM 1336 C C . PHE A 1 177 ? 11.844 6.978 -21.265 1.00 93.88 177 PHE A C 1
ATOM 1338 O O . PHE A 1 177 ? 12.898 7.386 -21.750 1.00 93.88 177 PHE A O 1
ATOM 1345 N N . ASP A 1 178 ? 10.707 6.974 -21.960 1.00 95.38 178 ASP A N 1
ATOM 1346 C CA . ASP A 1 178 ? 10.625 7.468 -23.345 1.00 95.38 178 ASP A CA 1
ATOM 1347 C C . ASP A 1 178 ? 10.976 8.960 -23.471 1.00 95.38 178 ASP A C 1
ATOM 1349 O O . ASP A 1 178 ? 11.432 9.403 -24.522 1.00 95.38 178 ASP A O 1
ATOM 1353 N N . THR A 1 179 ? 10.786 9.736 -22.400 1.00 95.62 179 THR A N 1
ATOM 1354 C CA . THR A 1 179 ? 11.049 11.188 -22.378 1.00 95.62 179 THR A CA 1
ATOM 1355 C C . THR A 1 179 ? 12.386 11.568 -21.740 1.00 95.62 179 THR A C 1
ATOM 1357 O O . THR A 1 179 ? 12.848 12.696 -21.893 1.00 95.62 179 THR A O 1
ATOM 1360 N N . TYR A 1 180 ? 13.031 10.642 -21.029 1.00 96.00 180 TYR A N 1
ATOM 1361 C CA . TYR A 1 180 ? 14.308 10.888 -20.363 1.00 96.00 180 TYR A CA 1
ATOM 1362 C C . TYR A 1 180 ? 15.440 11.168 -21.352 1.00 96.00 180 TYR A C 1
ATOM 1364 O O . TYR A 1 180 ? 15.757 10.331 -22.202 1.00 96.00 180 TYR A O 1
ATOM 1372 N N . THR A 1 181 ? 16.131 12.293 -21.148 1.00 97.19 181 THR A N 1
ATOM 1373 C CA . THR A 1 181 ? 17.340 12.644 -21.900 1.00 97.19 181 THR A CA 1
ATOM 1374 C C . THR A 1 181 ? 18.526 11.756 -21.512 1.00 97.19 181 THR A C 1
ATOM 1376 O O . THR A 1 181 ? 18.542 11.109 -20.457 1.00 97.19 181 THR A O 1
ATOM 1379 N N . ALA A 1 182 ? 19.558 11.737 -22.358 1.00 96.50 182 ALA A N 1
ATOM 1380 C CA . ALA A 1 182 ? 20.803 11.027 -22.068 1.00 96.50 182 ALA A CA 1
ATOM 1381 C C . ALA A 1 182 ? 21.468 11.530 -20.772 1.00 96.50 182 ALA A C 1
ATOM 1383 O O . ALA A 1 182 ? 21.953 10.725 -19.980 1.00 96.50 182 ALA A O 1
ATOM 1384 N N . GLU A 1 183 ? 21.420 12.840 -20.519 1.00 96.81 183 GLU A N 1
ATOM 1385 C CA . GLU A 1 183 ? 21.967 13.466 -19.311 1.00 96.81 183 GLU A CA 1
ATOM 1386 C C . GLU 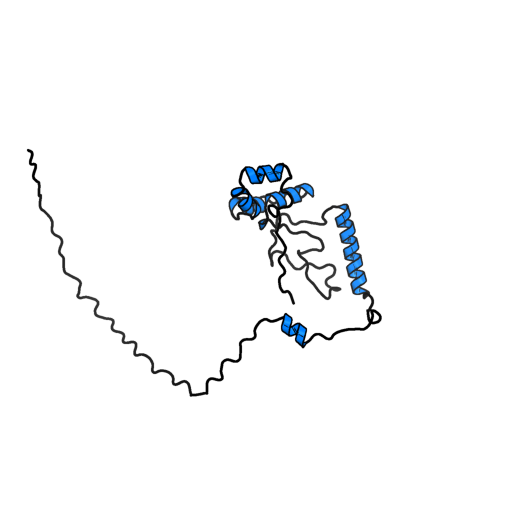A 1 183 ? 21.226 13.021 -18.047 1.00 96.81 183 GLU A C 1
ATOM 1388 O O . GLU A 1 183 ? 21.862 12.616 -17.074 1.00 96.81 183 GLU A O 1
ATOM 1393 N N . MET A 1 184 ? 19.887 13.004 -18.070 1.00 95.44 184 MET A N 1
ATOM 1394 C CA . MET A 1 184 ? 19.080 12.526 -16.936 1.00 95.44 184 MET A CA 1
ATOM 1395 C C . MET A 1 184 ? 19.401 11.064 -16.608 1.00 95.44 184 MET A C 1
ATOM 1397 O O . MET A 1 184 ? 19.569 10.694 -15.443 1.00 95.44 184 MET A O 1
ATOM 1401 N N . ARG A 1 185 ? 19.548 10.226 -17.642 1.00 93.69 185 ARG A N 1
ATOM 1402 C CA . ARG A 1 185 ? 19.937 8.816 -17.487 1.00 93.69 185 ARG A CA 1
ATOM 1403 C C . ARG A 1 185 ? 21.353 8.680 -16.921 1.00 93.69 185 ARG A C 1
ATOM 1405 O O . ARG A 1 185 ? 21.573 7.832 -16.056 1.00 93.69 185 ARG A O 1
ATOM 1412 N N . ALA A 1 186 ? 22.295 9.510 -17.371 1.00 95.81 186 ALA A N 1
ATOM 1413 C CA . ALA A 1 186 ? 23.667 9.522 -16.871 1.00 95.81 186 ALA A CA 1
ATOM 1414 C C . ALA A 1 186 ? 23.732 9.946 -15.396 1.00 95.81 186 ALA A C 1
ATOM 1416 O O . ALA A 1 186 ? 24.362 9.254 -14.599 1.00 95.81 186 ALA A O 1
ATOM 1417 N N . ALA A 1 187 ? 23.015 11.005 -15.010 1.00 95.88 187 ALA A N 1
ATOM 1418 C CA . ALA A 1 187 ? 22.935 11.470 -13.625 1.00 95.88 187 ALA A CA 1
ATOM 1419 C C . ALA A 1 187 ? 22.345 10.401 -12.691 1.00 95.88 187 ALA A C 1
ATOM 1421 O O . ALA A 1 187 ? 22.867 10.173 -11.599 1.00 95.88 187 ALA A O 1
ATOM 1422 N N . ARG A 1 188 ? 21.302 9.691 -13.143 1.00 94.62 188 ARG A N 1
ATOM 1423 C CA . ARG A 1 188 ? 20.717 8.561 -12.407 1.00 94.62 188 ARG A CA 1
ATOM 1424 C C . ARG A 1 188 ? 21.700 7.399 -12.260 1.00 94.62 188 ARG A C 1
ATOM 1426 O O . ARG A 1 188 ? 21.822 6.839 -11.177 1.00 94.62 188 ARG A O 1
ATOM 1433 N N . LYS A 1 189 ? 22.417 7.041 -13.333 1.00 93.62 189 LYS A N 1
ATOM 1434 C CA . LYS A 1 189 ? 23.423 5.962 -13.323 1.00 93.62 189 LYS A CA 1
ATOM 1435 C C . LYS A 1 189 ? 24.625 6.294 -12.433 1.00 93.62 189 LYS A C 1
ATOM 1437 O O . LYS A 1 189 ? 25.163 5.400 -11.793 1.00 93.62 189 LYS A O 1
ATOM 1442 N N . ALA A 1 190 ? 25.024 7.563 -12.388 1.00 95.88 190 ALA A N 1
ATOM 1443 C CA . ALA A 1 190 ? 26.080 8.073 -11.515 1.00 95.88 190 ALA A CA 1
ATOM 1444 C C . ALA A 1 190 ? 25.614 8.296 -10.063 1.00 95.88 190 ALA A C 1
ATOM 1446 O O . ALA A 1 190 ? 26.374 8.820 -9.254 1.00 95.88 190 ALA A O 1
ATOM 1447 N N . SER A 1 191 ? 24.370 7.932 -9.732 1.00 94.06 191 SER A N 1
ATOM 1448 C CA . SER A 1 191 ? 23.753 8.133 -8.417 1.00 94.06 191 SER A CA 1
ATOM 1449 C C . SER A 1 191 ? 23.704 9.592 -7.939 1.00 94.06 191 SER A C 1
ATOM 1451 O O . SER A 1 191 ? 23.536 9.843 -6.748 1.00 94.06 191 SER A O 1
ATOM 1453 N N . LEU A 1 192 ? 23.787 10.559 -8.858 1.00 95.56 192 LEU A N 1
ATOM 1454 C CA . LEU A 1 192 ? 23.622 11.987 -8.560 1.00 95.56 192 LEU A CA 1
ATOM 1455 C C . LEU A 1 192 ? 22.149 12.343 -8.315 1.00 95.56 192 LEU A C 1
ATOM 1457 O O . LEU A 1 192 ? 21.843 13.220 -7.514 1.00 95.56 192 LEU A O 1
ATOM 1461 N N . LEU A 1 193 ? 21.237 11.643 -8.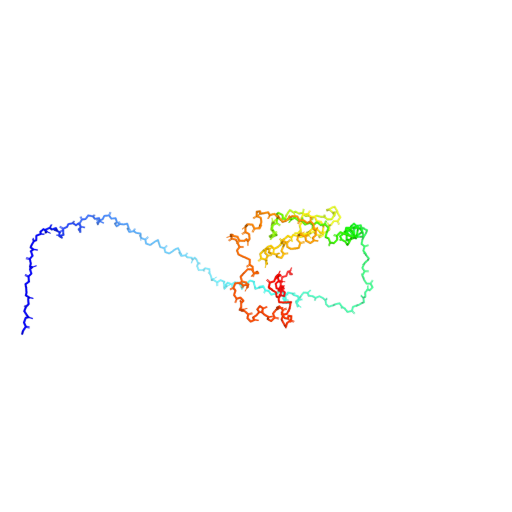998 1.00 92.50 193 LEU A N 1
ATOM 1462 C CA . LEU A 1 193 ? 19.789 11.742 -8.814 1.00 92.50 193 LEU A CA 1
ATOM 1463 C C . LEU A 1 193 ? 19.214 10.338 -8.618 1.00 92.50 193 LEU A C 1
ATOM 1465 O O . LEU A 1 193 ? 19.107 9.561 -9.566 1.00 92.50 193 LEU A O 1
ATOM 1469 N N . THR A 1 194 ? 18.855 10.003 -7.382 1.00 91.88 194 THR A N 1
ATOM 1470 C CA . THR A 1 194 ? 18.341 8.679 -7.002 1.00 91.88 194 THR A CA 1
ATOM 1471 C C . THR A 1 194 ? 17.007 8.799 -6.271 1.00 91.88 194 THR A C 1
ATOM 1473 O O . THR A 1 194 ? 16.650 9.868 -5.781 1.00 91.88 194 THR A O 1
ATOM 1476 N N . GLY A 1 195 ? 16.229 7.711 -6.240 1.00 87.56 195 GLY A N 1
ATOM 1477 C CA . GLY A 1 195 ? 14.940 7.686 -5.538 1.00 87.56 195 GLY A CA 1
ATOM 1478 C C . GLY A 1 195 ? 13.849 8.554 -6.175 1.00 87.56 195 GLY A C 1
ATOM 1479 O O . GLY A 1 195 ? 12.922 8.979 -5.492 1.00 87.56 195 GLY A O 1
ATOM 1480 N N . LEU A 1 196 ? 13.955 8.846 -7.474 1.00 92.19 196 LEU A N 1
ATOM 1481 C CA . LEU A 1 196 ? 12.880 9.506 -8.209 1.00 92.19 196 LEU A CA 1
ATOM 1482 C C . LEU A 1 196 ? 11.707 8.528 -8.409 1.00 92.19 196 LEU A C 1
ATOM 1484 O O . LEU A 1 196 ? 11.940 7.331 -8.597 1.00 92.19 196 LEU A O 1
ATOM 1488 N N . PRO A 1 197 ? 10.448 9.006 -8.422 1.00 92.12 197 PRO A N 1
ATOM 1489 C CA . PRO A 1 197 ? 9.263 8.166 -8.601 1.00 92.12 197 PRO A CA 1
ATOM 1490 C C . PRO A 1 197 ? 9.072 7.764 -10.077 1.00 92.12 197 PRO A C 1
ATOM 1492 O O . PRO A 1 197 ? 8.036 8.030 -10.688 1.00 92.12 197 PRO A O 1
ATOM 1495 N N . ASP A 1 198 ? 10.100 7.157 -10.672 1.00 90.56 198 ASP A N 1
ATOM 1496 C CA . ASP A 1 198 ? 10.119 6.654 -12.049 1.00 90.56 198 ASP A CA 1
ATOM 1497 C C . ASP A 1 198 ? 9.758 5.160 -12.139 1.00 90.56 198 ASP A C 1
ATOM 1499 O O . ASP A 1 198 ? 9.296 4.702 -13.183 1.00 90.56 198 ASP A O 1
ATOM 1503 N N . GLY A 1 199 ? 9.913 4.409 -11.042 1.00 83.75 199 GLY A N 1
ATOM 1504 C CA . GLY A 1 199 ? 9.639 2.968 -10.950 1.00 83.75 199 GLY A CA 1
ATOM 1505 C C . GLY A 1 199 ? 8.540 2.577 -9.955 1.00 83.75 199 GLY A C 1
ATOM 1506 O O . GLY A 1 199 ? 8.307 1.394 -9.735 1.00 83.75 199 GLY A O 1
ATOM 1507 N N . TYR A 1 200 ? 7.867 3.540 -9.325 1.00 89.00 200 TYR A N 1
ATOM 1508 C CA . TYR A 1 200 ? 6.825 3.278 -8.328 1.00 89.00 200 TYR A CA 1
ATOM 1509 C C . TYR A 1 200 ? 5.825 4.438 -8.244 1.00 89.00 200 TYR A C 1
ATOM 1511 O O . TYR A 1 200 ? 6.035 5.515 -8.802 1.00 89.00 200 TYR A O 1
ATOM 1519 N N . GLY A 1 201 ? 4.700 4.215 -7.559 1.00 90.19 201 GLY A N 1
ATOM 1520 C CA . GLY A 1 201 ? 3.684 5.249 -7.374 1.00 90.19 201 GLY A CA 1
ATOM 1521 C C . GLY A 1 201 ? 4.221 6.434 -6.567 1.00 90.19 201 GLY A C 1
ATOM 1522 O O . GLY A 1 201 ? 4.717 6.250 -5.462 1.00 90.19 201 GLY A O 1
ATOM 1523 N N . ARG A 1 202 ? 4.064 7.661 -7.082 1.00 95.00 202 ARG A N 1
ATOM 1524 C CA . ARG A 1 202 ? 4.582 8.894 -6.450 1.00 95.00 202 ARG A CA 1
ATOM 1525 C C . ARG A 1 202 ? 4.112 9.139 -5.007 1.00 95.00 202 ARG A C 1
ATOM 1527 O O . ARG A 1 202 ? 4.769 9.860 -4.264 1.00 95.00 202 ARG A O 1
ATOM 1534 N N . GLY A 1 203 ? 2.968 8.568 -4.621 1.00 93.69 203 GLY A N 1
ATOM 1535 C CA . GLY A 1 203 ? 2.353 8.797 -3.314 1.00 93.69 203 GLY A CA 1
ATOM 1536 C C . GLY A 1 203 ? 2.026 10.275 -3.086 1.00 93.69 203 GLY A C 1
ATOM 1537 O O . GLY A 1 203 ? 1.657 10.978 -4.025 1.00 93.69 203 GLY A O 1
ATOM 1538 N N . ARG A 1 204 ? 2.159 10.734 -1.834 1.00 94.94 204 ARG A N 1
ATOM 1539 C CA . ARG A 1 204 ? 1.967 12.143 -1.423 1.00 94.94 204 ARG A CA 1
ATOM 1540 C C . ARG A 1 204 ? 0.614 12.743 -1.844 1.00 94.94 204 ARG A C 1
ATOM 1542 O O . ARG A 1 204 ? 0.510 13.938 -2.090 1.00 94.94 204 ARG A O 1
ATOM 1549 N N . ILE A 1 205 ? -0.419 11.905 -1.901 1.00 96.75 205 ILE A N 1
ATOM 1550 C CA . ILE A 1 205 ? -1.815 12.292 -2.113 1.00 96.75 205 ILE A CA 1
ATOM 1551 C C . ILE A 1 205 ? -2.589 11.822 -0.889 1.00 96.75 205 ILE A C 1
ATOM 1553 O O . ILE A 1 205 ? -2.456 10.665 -0.492 1.00 96.75 205 ILE A O 1
ATOM 1557 N N . ILE A 1 206 ? -3.384 12.717 -0.313 1.00 95.88 206 ILE A N 1
ATOM 1558 C CA . ILE A 1 206 ? -4.272 12.424 0.808 1.00 95.88 206 ILE A CA 1
ATOM 1559 C C . ILE A 1 206 ? -5.688 12.700 0.308 1.00 95.88 206 ILE A C 1
ATOM 1561 O O . ILE A 1 206 ? -6.024 13.848 0.027 1.00 95.88 206 ILE A O 1
ATOM 1565 N N . GLY A 1 207 ? -6.481 11.645 0.120 1.00 95.94 207 GLY A N 1
ATOM 1566 C CA . GLY A 1 207 ? -7.921 11.794 -0.088 1.00 95.94 207 GLY A CA 1
ATOM 1567 C C . GLY A 1 207 ? -8.601 12.155 1.230 1.00 95.94 207 GLY A C 1
ATOM 1568 O O . GLY A 1 207 ? -8.132 11.744 2.292 1.00 95.94 207 GLY A O 1
ATOM 1569 N N . ASP A 1 208 ? -9.692 12.915 1.176 1.00 95.81 208 ASP A N 1
ATOM 1570 C CA . ASP A 1 208 ? -10.545 13.078 2.353 1.00 95.81 208 ASP A CA 1
ATOM 1571 C C . ASP A 1 208 ? -11.416 11.822 2.501 1.00 95.81 208 ASP A C 1
ATOM 1573 O O . ASP A 1 208 ? -12.294 11.579 1.675 1.00 95.81 208 ASP A O 1
ATOM 1577 N N . TYR A 1 209 ? -11.094 10.977 3.486 1.00 96.12 209 TYR A N 1
ATOM 1578 C CA . TYR A 1 209 ? -11.763 9.691 3.742 1.00 96.12 209 TYR A CA 1
ATOM 1579 C C . TYR A 1 209 ? -12.770 9.745 4.906 1.00 96.12 209 TYR A C 1
ATOM 1581 O O . TYR A 1 209 ? -13.304 8.701 5.277 1.00 96.12 209 TYR A O 1
ATOM 1589 N N . ARG A 1 210 ? -12.947 10.917 5.529 1.00 94.06 210 ARG A N 1
ATOM 1590 C CA . ARG A 1 210 ? -13.855 11.138 6.666 1.00 94.06 210 ARG A CA 1
ATOM 1591 C C . ARG A 1 210 ? -15.297 11.251 6.187 1.00 94.06 210 ARG A C 1
ATOM 1593 O O . ARG A 1 210 ? -16.172 10.745 6.919 1.00 94.06 210 ARG A O 1
#